Protein 3LQK (pdb70)

Structure (mmCIF, N/CA/C/O backbone):
data_3LQK
#
_entry.id   3LQK
#
_cell.length_a   110.185
_cell.length_b   110.185
_cell.length_c   71.350
_cell.angle_alpha   90.00
_cell.angle_beta   90.00
_cell.angle_gamma   120.00
#
_symmetry.space_group_name_H-M   'P 63 2 2'
#
loop_
_entity.id
_entity.type
_entity.pdbx_description
1 polymer 'Dipicolinate synthase subunit B'
2 non-polymer 'PHOSPHATE ION'
3 water water
#
loop_
_atom_site.group_PDB
_atom_site.id
_atom_site.type_symbol
_atom_site.label_atom_id
_atom_site.label_alt_id
_atom_site.label_comp_id
_atom_site.label_asym_id
_atom_site.label_entity_id
_atom_site.label_seq_id
_atom_site.pdbx_PDB_ins_code
_atom_site.Cartn_x
_atom_site.Cartn_y
_atom_site.Cartn_z
_atom_site.occupancy
_atom_site.B_iso_or_equiv
_atom_site.auth_seq_id
_atom_site.auth_comp_id
_atom_site.auth_asym_id
_atom_site.auth_atom_id
_atom_site.pdbx_PDB_model_num
ATOM 9 N N . ASN A 1 4 ? 11.647 28.716 6.111 1.00 36.38 2 ASN A N 1
ATOM 10 C CA . ASN A 1 4 ? 11.074 28.209 4.888 1.00 35.16 2 ASN A CA 1
ATOM 11 C C . ASN A 1 4 ? 9.709 28.898 4.576 1.00 32.66 2 ASN A C 1
ATOM 12 O O . ASN A 1 4 ? 8.769 28.816 5.354 1.00 32.98 2 ASN A O 1
ATOM 17 N N . PHE A 1 5 ? 9.628 29.590 3.444 1.00 29.07 3 PHE A N 1
ATOM 18 C CA . PHE A 1 5 ? 8.464 30.342 3.089 1.00 26.83 3 PHE A CA 1
ATOM 19 C C . PHE A 1 5 ? 7.627 29.642 2.032 1.00 25.04 3 PHE A C 1
ATOM 20 O O . PHE A 1 5 ? 6.820 30.275 1.362 1.00 22.28 3 PHE A O 1
ATOM 28 N N . ALA A 1 6 ? 7.855 28.347 1.843 1.00 23.68 4 ALA A N 1
ATOM 29 C CA . ALA A 1 6 ? 7.049 27.535 0.933 1.00 23.72 4 ALA A CA 1
ATOM 30 C C . ALA A 1 6 ? 5.554 27.785 1.091 1.00 23.00 4 ALA A C 1
ATOM 31 O O . ALA A 1 6 ? 5.024 27.699 2.176 1.00 22.91 4 ALA A O 1
ATOM 33 N N . GLY A 1 7 ? 4.867 28.106 0.012 1.00 23.28 5 GLY A N 1
ATOM 34 C CA . GLY A 1 7 ? 3.410 28.317 0.119 1.00 23.84 5 GLY A CA 1
ATOM 35 C C . GLY A 1 7 ? 3.014 29.723 0.537 1.00 24.15 5 GLY A C 1
ATOM 36 O O . GLY A 1 7 ? 1.816 30.019 0.667 1.00 26.43 5 GLY A O 1
ATOM 37 N N . LYS A 1 8 ? 3.982 30.594 0.792 1.00 22.43 6 LYS A N 1
ATOM 38 C CA . LYS A 1 8 ? 3.653 31.908 1.339 1.00 21.40 6 LYS A CA 1
ATOM 39 C C . LYS A 1 8 ? 3.664 32.938 0.228 1.00 19.69 6 LYS A C 1
ATOM 40 O O . LYS A 1 8 ? 4.552 32.927 -0.639 1.00 19.73 6 LYS A O 1
ATOM 46 N N . HIS A 1 9 ? 2.665 33.810 0.305 1.00 17.64 7 HIS A N 1
ATOM 47 C CA A HIS A 1 9 ? 2.490 34.874 -0.663 0.50 16.80 7 HIS A CA 1
ATOM 48 C CA B HIS A 1 9 ? 2.418 34.883 -0.646 0.50 16.72 7 HIS A CA 1
ATOM 49 C C . HIS A 1 9 ? 2.932 36.172 0.002 1.00 15.77 7 HIS A C 1
ATOM 50 O O . HIS A 1 9 ? 2.313 36.661 0.899 1.00 14.91 7 HIS A O 1
ATOM 63 N N . VAL A 1 10 ? 4.080 36.675 -0.431 1.00 14.67 8 VAL A N 1
ATOM 64 C CA . VAL A 1 10 ? 4.692 37.863 0.144 1.00 14.35 8 VAL A CA 1
ATOM 65 C C . VAL A 1 10 ? 4.677 38.959 -0.910 1.00 15.18 8 VAL A C 1
ATOM 66 O O . VAL A 1 10 ? 5.032 38.737 -2.073 1.00 16.34 8 VAL A O 1
ATOM 70 N N . GLY A 1 11 ? 4.179 40.125 -0.550 1.00 14.30 9 GLY A N 1
ATOM 71 C CA . GLY A 1 11 ? 4.205 41.262 -1.398 1.00 12.31 9 GLY A CA 1
ATOM 72 C C . GLY A 1 11 ? 5.490 42.006 -1.103 1.00 12.80 9 GLY A C 1
ATOM 73 O O . GLY A 1 11 ? 5.935 42.052 0.050 1.00 13.87 9 GLY A O 1
ATOM 74 N N . PHE A 1 12 ? 6.084 42.611 -2.121 1.00 11.83 10 PHE A N 1
ATOM 75 C CA . PHE A 1 12 ? 7.386 43.326 -1.984 1.00 12.67 10 PHE A CA 1
ATOM 76 C C . PHE A 1 12 ? 7.267 44.652 -2.721 1.00 13.24 10 PHE A C 1
ATOM 77 O O . PHE A 1 12 ? 7.387 44.745 -3.939 1.00 13.09 10 PHE A O 1
ATOM 85 N N . GLY A 1 13 ? 6.964 45.675 -1.961 1.00 13.88 11 GLY A N 1
ATOM 86 C CA . GLY A 1 13 ? 6.891 47.030 -2.470 1.00 14.32 11 GLY A CA 1
ATOM 87 C C . GLY A 1 13 ? 8.148 47.840 -2.319 1.00 13.86 11 GLY A C 1
ATOM 88 O O . GLY A 1 13 ? 8.838 47.812 -1.294 1.00 14.89 11 GLY A O 1
ATOM 89 N N . LEU A 1 14 ? 8.429 48.581 -3.374 1.00 14.29 12 LEU A N 1
ATOM 90 C CA . LEU A 1 14 ? 9.615 49.410 -3.518 1.00 13.71 12 LEU A CA 1
ATOM 91 C C . LEU A 1 14 ? 9.183 50.840 -3.579 1.00 13.59 12 LEU A C 1
ATOM 92 O O . LEU A 1 14 ? 8.274 51.230 -4.369 1.00 10.73 12 LEU A O 1
ATOM 97 N N . THR A 1 15 ? 9.800 51.656 -2.751 1.00 15.21 13 THR A N 1
ATOM 98 C CA . THR A 1 15 ? 9.528 53.090 -2.862 1.00 16.43 13 THR A CA 1
ATOM 99 C C . THR A 1 15 ? 10.800 53.899 -3.190 1.00 17.89 13 THR A C 1
ATOM 100 O O . THR A 1 15 ? 11.894 53.458 -2.905 1.00 17.87 13 THR A O 1
ATOM 104 N N . GLY A 1 16 ? 10.633 55.124 -3.675 1.00 20.09 14 GLY A N 1
ATOM 105 C CA . GLY A 1 16 ? 11.764 56.057 -3.812 1.00 23.17 14 GLY A CA 1
ATOM 106 C C . GLY A 1 16 ? 12.420 55.908 -5.179 1.00 26.04 14 GLY A C 1
ATOM 107 O O . GLY A 1 16 ? 11.825 55.306 -6.054 1.00 26.11 14 GLY A O 1
ATOM 108 N N . SER A 1 17 ? 13.654 56.408 -5.351 1.00 29.69 15 SER A N 1
ATOM 109 C CA . SER A 1 17 ? 14.370 56.319 -6.665 1.00 31.52 15 SER A CA 1
ATOM 110 C C . SER A 1 17 ? 14.701 54.867 -7.122 1.00 33.18 15 SER A C 1
ATOM 111 O O . SER A 1 17 ? 15.203 54.032 -6.329 1.00 30.98 15 SER A O 1
ATOM 114 N N . HIS A 1 18 ? 14.456 54.614 -8.419 1.00 35.28 16 HIS A N 1
ATOM 115 C CA . HIS A 1 18 ? 14.668 53.290 -9.042 1.00 37.07 16 HIS A CA 1
ATOM 116 C C . HIS A 1 18 ? 16.105 52.768 -8.814 1.00 37.03 16 HIS A C 1
ATOM 117 O O . HIS A 1 18 ? 16.350 51.569 -8.863 1.00 37.77 16 HIS A O 1
ATOM 124 N N . CYS A 1 19 ? 17.062 53.653 -8.618 1.00 37.06 17 CYS A N 1
ATOM 125 C CA . CYS A 1 19 ? 18.465 53.238 -8.585 1.00 38.88 17 CYS A CA 1
ATOM 126 C C . CYS A 1 19 ? 18.960 52.837 -7.168 1.00 38.18 17 CYS A C 1
ATOM 127 O O . CYS A 1 19 ? 20.147 52.538 -6.968 1.00 39.32 17 CYS A O 1
ATOM 130 N N . THR A 1 20 ? 18.054 52.883 -6.191 1.00 37.57 18 THR A N 1
ATOM 131 C CA . THR A 1 20 ? 18.310 52.462 -4.807 1.00 36.16 18 THR A CA 1
ATOM 132 C C . THR A 1 20 ? 17.834 51.018 -4.583 1.00 34.60 18 THR A C 1
ATOM 133 O O . THR A 1 20 ? 17.944 50.493 -3.451 1.00 34.88 18 THR A O 1
ATOM 137 N N . TYR A 1 21 ? 17.284 50.379 -5.626 1.00 32.12 19 TYR A N 1
ATOM 138 C CA . TYR A 1 21 ? 16.758 49.020 -5.448 1.00 30.72 19 TYR A CA 1
ATOM 139 C C . TYR A 1 21 ? 17.835 47.927 -5.537 1.00 30.12 19 TYR A C 1
ATOM 140 O O . TYR A 1 21 ? 17.533 46.755 -5.335 1.00 29.44 19 TYR A O 1
ATOM 149 N N . HIS A 1 22 ? 19.089 48.286 -5.777 1.00 29.60 20 HIS A N 1
ATOM 150 C CA . HIS A 1 22 ? 20.131 47.259 -5.814 1.00 30.27 20 HIS A CA 1
ATOM 151 C C . HIS A 1 22 ? 20.399 46.686 -4.401 1.00 29.26 20 HIS A C 1
ATOM 152 O O . HIS A 1 22 ? 20.962 45.598 -4.240 1.00 27.45 20 HIS A O 1
ATOM 159 N N . GLU A 1 23 ? 20.014 47.432 -3.386 1.00 27.94 21 GLU A N 1
ATOM 160 C CA . GLU A 1 23 ? 20.148 46.946 -2.014 1.00 28.41 21 GLU A CA 1
ATOM 161 C C . GLU A 1 23 ? 19.011 45.988 -1.593 1.00 25.77 21 GLU A C 1
ATOM 162 O O . GLU A 1 23 ? 19.214 45.165 -0.687 1.00 27.91 21 GLU A O 1
ATOM 168 N N . VAL A 1 24 ? 17.850 46.019 -2.260 1.00 20.77 22 VAL A N 1
ATOM 169 C CA . VAL A 1 24 ? 16.746 45.114 -1.865 1.00 18.53 22 VAL A CA 1
ATOM 170 C C . VAL A 1 24 ? 16.467 43.993 -2.863 1.00 17.23 22 VAL A C 1
ATOM 171 O O . VAL A 1 24 ? 15.952 42.997 -2.456 1.00 16.77 22 VAL A O 1
ATOM 175 N N . LEU A 1 25 ? 16.797 44.123 -4.158 1.00 15.57 23 LEU A N 1
ATOM 176 C CA . LEU A 1 25 ? 16.445 43.039 -5.133 1.00 15.80 23 LEU A CA 1
ATOM 177 C C . LEU A 1 25 ? 17.089 41.688 -4.788 1.00 14.78 23 LEU A C 1
ATOM 178 O O . LEU A 1 25 ? 16.467 40.654 -4.957 1.00 14.36 23 LEU A O 1
ATOM 183 N N . PRO A 1 26 ? 18.335 41.701 -4.278 1.00 14.28 24 PRO A N 1
ATOM 184 C CA . PRO A 1 26 ? 18.914 40.435 -3.821 1.00 14.80 24 PRO A CA 1
ATOM 185 C C . PRO A 1 26 ? 18.085 39.800 -2.687 1.00 15.28 24 PRO A C 1
ATOM 186 O O . PRO A 1 26 ? 18.068 38.544 -2.543 1.00 15.04 24 PRO A O 1
ATOM 190 N N . GLN A 1 27 ? 17.405 40.633 -1.891 1.00 14.30 25 GLN A N 1
ATOM 191 C CA . GLN A 1 27 ? 16.558 40.073 -0.816 1.00 13.99 25 GLN A CA 1
ATOM 192 C C . GLN A 1 27 ? 15.251 39.536 -1.385 1.00 14.47 25 GLN A C 1
ATOM 193 O O . GLN A 1 27 ? 14.735 38.496 -0.916 1.00 13.57 25 GLN A O 1
ATOM 207 N N . GLU A 1 29 ? 15.087 38.164 -4.271 1.00 15.62 27 GLU A N 1
ATOM 208 C CA . GLU A 1 29 ? 15.551 36.925 -4.835 1.00 16.80 27 GLU A CA 1
ATOM 209 C C . GLU A 1 29 ? 15.698 35.812 -3.762 1.00 16.25 27 GLU A C 1
ATOM 210 O O . GLU A 1 29 ? 15.238 34.682 -3.983 1.00 15.91 27 GLU A O 1
ATOM 216 N N . ARG A 1 30 ? 16.259 36.125 -2.595 1.00 15.46 28 ARG A N 1
ATOM 217 C CA . ARG A 1 30 ? 16.295 35.150 -1.494 1.00 15.70 28 ARG A CA 1
ATOM 218 C C . ARG A 1 30 ? 14.922 34.648 -1.074 1.00 15.29 28 ARG A C 1
ATOM 219 O O . ARG A 1 30 ? 14.767 33.480 -0.728 1.00 15.01 28 ARG A O 1
ATOM 227 N N . LEU A 1 31 ? 13.938 35.530 -1.003 1.00 14.18 29 LEU A N 1
ATOM 228 C CA . LEU A 1 31 ? 12.610 35.059 -0.618 1.00 14.07 29 LEU A CA 1
ATOM 229 C C . LEU A 1 31 ? 12.109 34.033 -1.627 1.00 14.47 29 LEU A C 1
ATOM 230 O O . LEU A 1 31 ? 11.555 33.045 -1.227 1.00 13.61 29 LEU A O 1
ATOM 235 N N . VAL A 1 32 ? 12.284 34.288 -2.929 1.00 14.96 30 VAL A N 1
ATOM 236 C CA . VAL A 1 32 ? 11.816 33.342 -3.967 1.00 14.93 30 VAL A CA 1
ATOM 237 C C . VAL A 1 32 ? 12.589 32.023 -3.809 1.00 16.03 30 VAL A C 1
ATOM 238 O O . VAL A 1 32 ? 12.033 30.939 -3.900 1.00 14.91 30 VAL A O 1
ATOM 242 N N . GLU A 1 33 ? 13.867 32.121 -3.521 1.00 17.05 31 GLU A N 1
ATOM 243 C CA . GLU A 1 33 ? 14.705 30.926 -3.321 1.00 18.32 31 GLU A CA 1
ATOM 244 C C . GLU A 1 33 ? 14.328 30.139 -2.093 1.00 18.75 31 GLU A C 1
ATOM 245 O O . GLU A 1 33 ? 14.482 28.934 -2.088 1.00 18.01 31 GLU A O 1
ATOM 251 N N . LEU A 1 34 ? 13.845 30.820 -1.054 1.00 18.85 32 LEU A N 1
ATOM 252 C CA . LEU A 1 34 ? 13.278 30.177 0.125 1.00 19.88 32 LEU A CA 1
ATOM 253 C C . LEU A 1 34 ? 11.792 29.702 -0.049 1.00 20.27 32 LEU A C 1
ATOM 254 O O . LEU A 1 34 ? 11.147 29.251 0.910 1.00 21.40 32 LEU A O 1
ATOM 259 N N . GLY A 1 35 ? 11.237 29.882 -1.245 1.00 19.03 33 GLY A N 1
ATOM 260 C CA . GLY A 1 35 ? 9.970 29.294 -1.625 1.00 18.29 33 GLY A CA 1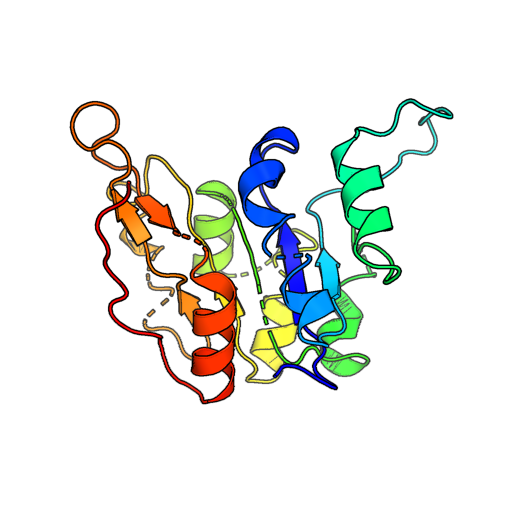
ATOM 261 C C . GLY A 1 35 ? 8.772 30.244 -1.677 1.00 17.82 33 GLY A C 1
ATOM 262 O O . GLY A 1 35 ? 7.650 29.806 -1.923 1.00 15.79 33 GLY A O 1
ATOM 263 N N . ALA A 1 36 ? 8.980 31.513 -1.359 1.00 16.25 34 ALA A N 1
ATOM 264 C CA . ALA A 1 36 ? 7.855 32.426 -1.293 1.00 15.96 34 ALA A CA 1
ATOM 265 C C . ALA A 1 36 ? 7.410 32.702 -2.721 1.00 16.39 34 ALA A C 1
ATOM 266 O O . ALA A 1 36 ? 8.228 32.718 -3.647 1.00 15.19 34 ALA A O 1
ATOM 268 N N . LYS A 1 37 ? 6.120 32.919 -2.881 1.00 16.84 35 LYS A N 1
ATOM 269 C CA . LYS A 1 37 ? 5.573 33.560 -4.052 1.00 17.79 35 LYS A CA 1
ATOM 270 C C . LYS A 1 37 ? 5.568 35.087 -3.818 1.00 16.40 35 LYS A C 1
ATOM 271 O O . LYS A 1 37 ? 4.883 35.577 -2.928 1.00 15.80 35 LYS A O 1
ATOM 277 N N . VAL A 1 38 ? 6.379 35.803 -4.596 1.00 15.44 36 VAL A N 1
ATOM 278 C CA . VAL A 1 38 ? 6.619 37.206 -4.366 1.00 15.00 36 VAL A CA 1
ATOM 279 C C . VAL A 1 38 ? 5.955 38.040 -5.439 1.00 15.04 36 VAL A C 1
ATOM 280 O O . VAL A 1 38 ? 6.283 37.928 -6.644 1.00 13.37 36 VAL A O 1
ATOM 284 N N . THR A 1 39 ? 5.051 38.907 -4.977 1.00 14.30 37 THR A N 1
ATOM 285 C CA . THR A 1 39 ? 4.434 39.895 -5.830 1.00 13.59 37 THR A CA 1
ATOM 286 C C . THR A 1 39 ? 5.047 41.268 -5.646 1.00 13.84 37 THR A C 1
ATOM 287 O O . THR A 1 39 ? 4.944 41.837 -4.549 1.00 14.18 37 THR A O 1
ATOM 291 N N . PRO A 1 40 ? 5.660 41.829 -6.703 1.00 13.71 38 PRO A N 1
ATOM 292 C CA . PRO A 1 40 ? 6.208 43.183 -6.593 1.00 14.01 38 PRO A CA 1
ATOM 293 C C . PRO A 1 40 ? 5.127 44.267 -6.704 1.00 13.88 38 PRO A C 1
ATOM 294 O O . PRO A 1 40 ? 4.177 44.149 -7.524 1.00 14.60 38 PRO A O 1
ATOM 298 N N . PHE A 1 41 ? 5.260 45.274 -5.861 1.00 12.62 39 PHE A N 1
ATOM 299 C CA . PHE A 1 41 ? 4.427 46.478 -5.887 1.00 12.63 39 PHE A CA 1
ATOM 300 C C . PHE A 1 41 ? 5.312 47.714 -6.093 1.00 11.78 39 PHE A C 1
ATOM 301 O O . PHE A 1 41 ? 6.375 47.819 -5.480 1.00 12.73 39 PHE A O 1
ATOM 309 N N . VAL A 1 42 ? 4.898 48.646 -6.938 1.00 13.28 40 VAL A N 1
ATOM 310 C CA . VAL A 1 42 ? 5.692 49.842 -7.231 1.00 13.61 40 VAL A CA 1
ATOM 311 C C . VAL A 1 42 ? 4.804 51.078 -7.219 1.00 15.18 40 VAL A C 1
ATOM 312 O O . VAL A 1 42 ? 3.595 50.967 -7.135 1.00 14.31 40 VAL A O 1
ATOM 316 N N . THR A 1 43 ? 5.400 52.265 -7.232 1.00 16.63 41 THR A N 1
ATOM 317 C CA . THR A 1 43 ? 4.650 53.448 -6.798 1.00 18.21 41 THR A CA 1
ATOM 318 C C . THR A 1 43 ? 4.034 54.128 -7.998 1.00 20.31 41 THR A C 1
ATOM 319 O O . THR A 1 43 ? 3.122 54.941 -7.850 1.00 20.46 41 THR A O 1
ATOM 323 N N . HIS A 1 44 ? 4.513 53.789 -9.185 1.00 21.49 42 HIS A N 1
ATOM 324 C CA . HIS A 1 44 ? 3.915 54.352 -10.392 1.00 24.04 42 HIS A CA 1
ATOM 325 C C . HIS A 1 44 ? 3.846 53.309 -11.460 1.00 24.58 42 HIS A C 1
ATOM 326 O O . HIS A 1 44 ? 4.548 52.290 -11.376 1.00 21.55 42 HIS A O 1
ATOM 333 N N . THR A 1 45 ? 3.044 53.623 -12.491 1.00 26.00 43 THR A N 1
ATOM 334 C CA . THR A 1 45 ? 2.872 52.800 -13.664 1.00 27.51 43 THR A CA 1
ATOM 335 C C . THR A 1 45 ? 4.218 52.561 -14.283 1.00 28.47 43 THR A C 1
ATOM 336 O O . THR A 1 45 ? 5.025 53.454 -14.378 1.00 27.64 43 THR A O 1
ATOM 340 N N . VAL A 1 46 ? 4.428 51.328 -14.708 1.00 30.21 44 VAL A N 1
ATOM 341 C CA . VAL A 1 46 ? 5.700 50.860 -15.211 1.00 32.30 44 VAL A CA 1
ATOM 342 C C . VAL A 1 46 ? 5.848 51.189 -16.723 1.00 34.28 44 VAL A C 1
ATOM 343 O O . VAL A 1 46 ? 6.963 51.174 -17.252 1.00 34.92 44 VAL A O 1
ATOM 347 N N . GLN A 1 47 ? 4.758 51.556 -17.381 1.00 36.14 45 GLN A N 1
ATOM 348 C CA . GLN A 1 47 ? 4.764 51.948 -18.793 1.00 37.77 45 GLN A CA 1
ATOM 349 C C . GLN A 1 47 ? 3.722 52.974 -19.102 1.00 38.33 45 GLN A C 1
ATOM 350 O O . GLN A 1 47 ? 2.628 52.894 -18.614 1.00 38.69 45 GLN A O 1
ATOM 356 N N . THR A 1 48 ? 4.047 53.921 -19.956 1.00 38.83 46 THR A N 1
ATOM 357 C CA . THR A 1 48 ? 3.046 54.804 -20.544 1.00 39.60 46 THR A CA 1
ATOM 358 C C . THR A 1 48 ? 2.755 54.363 -22.010 1.00 39.91 46 THR A C 1
ATOM 359 O O . THR A 1 48 ? 3.482 53.580 -22.567 1.00 38.90 46 THR A O 1
ATOM 361 N N . THR A 1 49 ? 1.699 54.872 -22.619 1.00 40.37 47 THR A N 1
ATOM 362 C CA . THR A 1 49 ? 1.410 54.527 -23.997 1.00 41.04 47 THR A CA 1
ATOM 363 C C . THR A 1 49 ? 2.681 54.819 -24.800 1.00 41.31 47 THR A C 1
ATOM 364 O O . THR A 1 49 ? 3.038 54.131 -25.739 1.00 39.47 47 THR A O 1
ATOM 368 N N . ASP A 1 50 ? 3.353 55.866 -24.374 1.00 42.51 48 ASP A N 1
ATOM 369 C CA . ASP A 1 50 ? 4.477 56.409 -25.089 1.00 43.86 48 ASP A CA 1
ATOM 370 C C . ASP A 1 50 ? 5.698 55.512 -25.145 1.00 44.12 48 ASP A C 1
ATOM 371 O O . ASP A 1 50 ? 6.464 55.590 -26.094 1.00 44.91 48 ASP A O 1
ATOM 373 N N . THR A 1 51 ? 5.882 54.678 -24.128 1.00 43.99 49 THR A N 1
ATOM 374 C CA . THR A 1 51 ? 7.163 54.002 -23.908 1.00 43.96 49 THR A CA 1
ATOM 375 C C . THR A 1 51 ? 7.624 53.070 -25.024 1.00 44.04 49 THR A C 1
ATOM 376 O O . THR A 1 51 ? 6.822 52.303 -25.509 1.00 43.45 49 THR A O 1
ATOM 380 N N . LYS A 1 52 ? 8.906 53.174 -25.416 1.00 44.29 50 LYS A N 1
ATOM 381 C CA . LYS A 1 52 ? 9.539 52.375 -26.500 1.00 44.81 50 LYS A CA 1
ATOM 382 C C . LYS A 1 52 ? 10.432 51.171 -26.099 1.00 45.28 50 LYS A C 1
ATOM 383 O O . LYS A 1 52 ? 10.906 51.085 -24.975 1.00 44.85 50 LYS A O 1
ATOM 385 N N . PHE A 1 53 ? 10.705 50.306 -27.080 1.00 45.49 51 PHE A N 1
ATOM 386 C CA . PHE A 1 53 ? 11.196 48.900 -26.912 1.00 45.77 51 PHE A CA 1
ATOM 387 C C . PHE A 1 53 ? 12.180 48.561 -25.771 1.00 45.87 51 PHE A C 1
ATOM 388 O O . PHE A 1 53 ? 11.863 47.762 -24.867 1.00 46.65 51 PHE A O 1
ATOM 390 N N . GLY A 1 54 ? 13.383 49.121 -25.847 1.00 45.77 52 GLY A N 1
ATOM 391 C CA . GLY A 1 54 ? 14.415 48.871 -24.846 1.00 45.14 52 GLY A CA 1
ATOM 392 C C . GLY A 1 54 ? 14.665 50.089 -23.978 1.00 44.58 52 GLY A C 1
ATOM 393 O O . GLY A 1 54 ? 15.776 50.259 -23.484 1.00 44.73 52 GLY A O 1
ATOM 394 N N . GLU A 1 55 ? 13.643 50.935 -23.790 1.00 43.68 53 GLU A N 1
ATOM 395 C CA . GLU A 1 55 ? 13.759 52.138 -22.932 1.00 43.12 53 GLU A CA 1
ATOM 396 C C . GLU A 1 55 ? 13.592 51.808 -21.413 1.00 42.31 53 GLU A C 1
ATOM 397 O O . GLU A 1 55 ? 14.048 52.573 -20.544 1.00 41.31 53 GLU A O 1
ATOM 403 N N . SER A 1 56 ? 12.946 50.678 -21.104 1.00 41.52 54 SER A N 1
ATOM 404 C CA . SER A 1 56 ? 12.604 50.350 -19.700 1.00 41.14 54 SER A CA 1
ATOM 405 C C . SER A 1 56 ? 13.906 50.198 -18.917 1.00 39.58 54 SER A C 1
ATOM 406 O O . SER A 1 56 ? 14.864 49.576 -19.393 1.00 40.40 54 SER A O 1
ATOM 409 N N . SER A 1 57 ? 13.959 50.823 -17.754 1.00 37.53 55 SER A N 1
ATOM 410 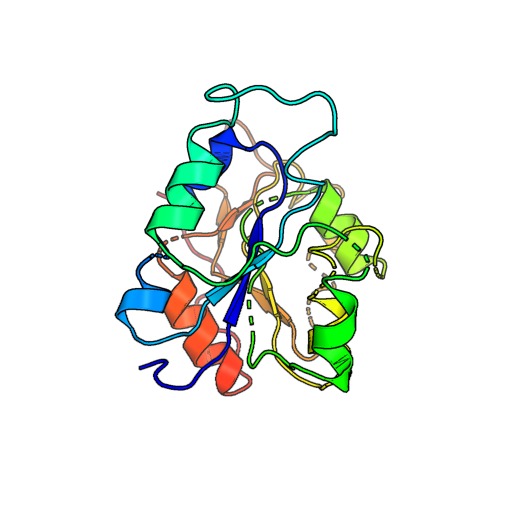C CA . SER A 1 57 ? 15.145 50.793 -16.919 1.00 35.77 55 SER A CA 1
ATOM 411 C C . SER A 1 57 ? 15.508 49.352 -16.463 1.00 33.78 55 SER A C 1
ATOM 412 O O . SER A 1 57 ? 14.648 48.459 -16.376 1.00 32.70 55 SER A O 1
ATOM 415 N N . GLU A 1 58 ? 16.794 49.149 -16.172 1.00 31.31 56 GLU A N 1
ATOM 416 C CA . GLU A 1 58 ? 17.306 47.828 -15.831 1.00 29.83 56 GLU A CA 1
ATOM 417 C C . GLU A 1 58 ? 16.502 47.199 -14.688 1.00 28.05 56 GLU A C 1
ATOM 418 O O . GLU A 1 58 ? 16.179 46.030 -14.771 1.00 25.79 56 GLU A O 1
ATOM 420 N N . TRP A 1 59 ? 16.194 47.995 -13.640 1.00 26.97 57 TRP A N 1
ATOM 421 C CA . TRP A 1 59 ? 15.507 47.519 -12.436 1.00 25.86 57 TRP A CA 1
ATOM 422 C C . TRP A 1 59 ? 14.222 46.740 -12.740 1.00 24.70 57 TRP A C 1
ATOM 423 O O . TRP A 1 59 ? 13.987 45.696 -12.129 1.00 24.02 57 TRP A O 1
ATOM 434 N N . ILE A 1 60 ? 13.420 47.193 -13.705 1.00 23.95 58 ILE A N 1
ATOM 435 C CA . ILE A 1 60 ? 12.210 46.456 -14.069 1.00 22.85 58 ILE A CA 1
ATOM 436 C C . ILE A 1 60 ? 12.558 45.084 -14.601 1.00 22.26 58 ILE A C 1
ATOM 437 O O . ILE A 1 60 ? 11.995 44.092 -14.141 1.00 19.55 58 ILE A O 1
ATOM 442 N N . ASN A 1 61 ? 13.473 45.038 -15.572 1.00 22.15 59 ASN A N 1
ATOM 443 C CA . ASN A 1 61 ? 13.968 43.778 -16.107 1.00 22.67 59 ASN A CA 1
ATOM 444 C C . ASN A 1 61 ? 14.454 42.850 -14.965 1.00 22.32 59 ASN A C 1
ATOM 445 O O . ASN A 1 61 ? 14.137 41.644 -14.947 1.00 19.89 59 ASN A O 1
ATOM 450 N N . LYS A 1 62 ? 15.226 43.409 -14.022 1.00 21.70 60 LYS A N 1
ATOM 451 C CA . LYS A 1 62 ? 15.724 42.624 -12.883 1.00 22.18 60 LYS A CA 1
ATOM 452 C C . LYS A 1 62 ? 14.610 42.015 -12.031 1.00 20.88 60 LYS A C 1
ATOM 453 O O . LYS A 1 62 ? 14.630 40.830 -11.734 1.00 20.05 60 LYS A O 1
ATOM 459 N N . ILE A 1 63 ? 13.576 42.791 -11.727 1.00 19.51 61 ILE A N 1
ATOM 460 C CA . ILE A 1 63 ? 12.393 42.230 -11.032 1.00 18.97 61 ILE A CA 1
ATOM 461 C C . ILE A 1 63 ? 11.811 41.064 -11.824 1.00 20.21 61 ILE A C 1
ATOM 462 O O . ILE A 1 63 ? 11.524 39.991 -11.266 1.00 19.50 61 ILE A O 1
ATOM 467 N N . LYS A 1 64 ? 11.692 41.259 -13.139 1.00 21.01 62 LYS A N 1
ATOM 468 C CA . LYS A 1 64 ? 11.081 40.241 -14.021 1.00 23.17 62 LYS A CA 1
ATOM 469 C C . LYS A 1 64 ? 11.903 38.957 -14.126 1.00 23.14 62 LYS A C 1
ATOM 470 O O . LYS A 1 64 ? 11.343 37.915 -14.373 1.00 23.36 62 LYS A O 1
ATOM 476 N N . GLN A 1 65 ? 13.200 39.049 -13.857 1.00 22.83 63 GLN A N 1
ATOM 477 C CA . GLN A 1 65 ? 14.102 37.899 -13.780 1.00 24.04 63 GLN A CA 1
ATOM 478 C C . GLN A 1 65 ? 13.993 37.174 -12.437 1.00 22.14 63 GLN A C 1
ATOM 479 O O . GLN A 1 65 ? 14.376 36.036 -12.365 1.00 22.73 63 GLN A O 1
ATOM 485 N N . ILE A 1 66 ? 13.554 37.861 -11.386 1.00 20.48 64 ILE A N 1
ATOM 486 C CA . ILE A 1 66 ? 13.402 37.270 -10.064 1.00 18.78 64 ILE A CA 1
ATOM 487 C C . ILE A 1 66 ? 12.051 36.565 -9.898 1.00 18.09 64 ILE A C 1
ATOM 488 O O . ILE A 1 66 ? 11.986 35.464 -9.349 1.00 16.44 64 ILE A O 1
ATOM 493 N N . THR A 1 67 ? 10.976 37.199 -10.366 1.00 17.30 65 THR A N 1
ATOM 494 C CA . THR A 1 67 ? 9.628 36.690 -10.164 1.00 17.10 65 THR A CA 1
ATOM 495 C C . THR A 1 67 ? 8.735 36.959 -11.397 1.00 18.93 65 THR A C 1
ATOM 496 O O . THR A 1 67 ? 8.845 37.987 -12.064 1.00 18.84 65 THR A O 1
ATOM 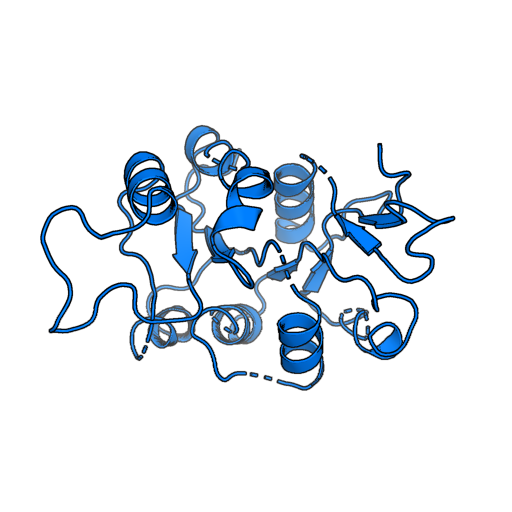500 N N . GLU A 1 68 ? 7.878 36.002 -11.687 1.00 19.46 66 GLU A N 1
ATOM 501 C CA . GLU A 1 68 ? 6.927 36.094 -12.804 1.00 20.81 66 GLU A CA 1
ATOM 502 C C . GLU A 1 68 ? 5.572 36.665 -12.343 1.00 21.23 66 GLU A C 1
ATOM 503 O O . GLU A 1 68 ? 4.681 36.893 -13.167 1.00 21.38 66 GLU A O 1
ATOM 505 N N . GLU A 1 69 ? 5.398 36.918 -11.048 1.00 20.60 67 GLU A N 1
ATOM 506 C CA . GLU A 1 69 ? 4.146 37.575 -10.632 1.00 21.15 67 GLU A CA 1
ATOM 507 C C . GLU A 1 69 ? 4.053 38.970 -11.275 1.00 20.29 67 GLU A C 1
ATOM 508 O O . GLU A 1 69 ? 5.021 39.724 -11.230 1.00 19.05 67 GLU A O 1
ATOM 514 N N . PRO A 1 70 ? 2.911 39.309 -11.904 1.00 20.78 68 PRO A N 1
ATOM 515 C CA . PRO A 1 70 ? 2.730 40.662 -12.431 1.00 21.13 68 PRO A CA 1
ATOM 516 C C . PRO A 1 70 ? 2.996 41.764 -11.381 1.00 21.16 68 PRO A C 1
ATOM 517 O O . PRO A 1 70 ? 2.530 41.677 -10.213 1.00 22.09 68 PRO A O 1
ATOM 521 N N . ILE A 1 71 ? 3.759 42.773 -11.812 1.00 20.76 69 ILE A N 1
ATOM 522 C CA . ILE A 1 71 ? 4.093 43.933 -11.015 1.00 19.09 69 ILE A CA 1
ATOM 523 C C . ILE A 1 71 ? 2.820 44.750 -10.755 1.00 19.27 69 ILE A C 1
ATOM 524 O O . ILE A 1 71 ? 2.083 45.080 -11.671 1.00 19.14 69 ILE A O 1
ATOM 529 N N . VAL A 1 72 ? 2.515 45.006 -9.493 1.00 17.41 70 VAL A N 1
ATOM 530 C CA . VAL A 1 72 ? 1.335 45.769 -9.154 1.00 15.45 70 VAL A CA 1
ATOM 531 C C . VAL A 1 72 ? 1.743 47.240 -9.142 1.00 15.76 70 VAL A C 1
ATOM 532 O O . VAL A 1 72 ? 2.443 47.706 -8.227 1.00 15.35 70 VAL A O 1
ATOM 536 N N . ASP A 1 73 ? 1.304 47.960 -10.164 1.00 15.50 71 ASP A N 1
ATOM 537 C CA . ASP A 1 73 ? 1.687 49.324 -10.378 1.00 17.01 71 ASP A CA 1
ATOM 538 C C . ASP A 1 73 ? 0.522 50.302 -10.490 1.00 17.83 71 ASP A C 1
ATOM 539 O O . ASP A 1 73 ? 0.707 51.385 -10.982 1.00 17.26 71 ASP A O 1
ATOM 544 N N . SER A 1 74 ? -0.654 49.931 -9.969 1.00 18.75 72 SER A N 1
ATOM 545 C CA . SER A 1 74 ? -1.843 50.785 -10.023 1.00 18.55 72 SER A CA 1
ATOM 546 C C . SER A 1 74 ? -2.728 50.441 -8.833 1.00 19.01 72 SER A C 1
ATOM 547 O O . SER A 1 74 ? -2.622 49.329 -8.276 1.00 19.12 72 SER A O 1
ATOM 558 N N . VAL A 1 76 ? -5.998 49.944 -8.916 1.00 17.93 74 VAL A N 1
ATOM 559 C CA A VAL A 1 76 ? -6.880 48.859 -9.372 0.50 18.25 74 VAL A CA 1
ATOM 560 C CA B VAL A 1 76 ? -6.919 48.878 -9.285 0.50 18.08 74 VAL A CA 1
ATOM 561 C C . VAL A 1 76 ? -6.257 47.496 -9.160 1.00 18.04 74 VAL A C 1
ATOM 562 O O . VAL A 1 76 ? -6.908 46.541 -8.771 1.00 17.41 74 VAL A O 1
ATOM 569 N N . LYS A 1 77 ? -4.975 47.390 -9.500 1.00 18.30 75 LYS A N 1
ATOM 570 C CA . LYS A 1 77 ? -4.273 46.112 -9.342 1.00 18.79 75 LYS A CA 1
ATOM 571 C C . LYS A 1 77 ? -3.978 45.745 -7.870 1.00 18.15 75 LYS A C 1
ATOM 572 O O . LYS A 1 77 ? -3.872 44.550 -7.522 1.00 19.37 75 LYS A O 1
ATOM 578 N N . ALA A 1 78 ? -3.836 46.756 -7.015 1.00 16.58 76 ALA A N 1
ATOM 579 C CA . ALA A 1 78 ? -3.465 46.556 -5.602 1.00 15.75 76 ALA A CA 1
ATOM 580 C C . ALA A 1 78 ? -4.637 46.194 -4.758 1.00 17.02 76 ALA A C 1
ATOM 581 O O . ALA A 1 78 ? -4.504 45.459 -3.795 1.00 15.21 76 ALA A O 1
ATOM 583 N N . GLU A 1 79 ? -5.810 46.704 -5.111 1.00 19.11 77 GLU A N 1
ATOM 584 C CA . GLU A 1 79 ? -6.979 46.558 -4.249 1.00 20.53 77 GLU A CA 1
ATOM 585 C C . GLU A 1 79 ? -7.460 45.121 -3.944 1.00 18.92 77 GLU A C 1
ATOM 586 O O . GLU A 1 79 ? -7.911 44.844 -2.820 1.00 18.89 77 GLU A O 1
ATOM 592 N N . PRO A 1 80 ? -7.404 44.217 -4.930 1.00 17.76 78 PRO A N 1
ATOM 593 C CA . PRO A 1 80 ? -7.807 42.824 -4.696 1.00 16.94 78 PRO A CA 1
ATOM 594 C C . PRO A 1 80 ? -6.977 42.070 -3.695 1.00 16.01 78 PRO A C 1
ATOM 595 O O . PRO A 1 80 ? -7.426 41.052 -3.220 1.00 14.89 78 PRO A O 1
ATOM 599 N N . PHE A 1 81 ? -5.776 42.554 -3.378 1.00 14.52 79 PHE A N 1
ATOM 600 C CA . PHE A 1 81 ? -4.990 41.959 -2.273 1.00 13.95 79 PHE A CA 1
ATOM 601 C C . PHE A 1 81 ? -5.611 42.079 -0.873 1.00 14.71 79 PHE A C 1
ATOM 602 O O . PHE A 1 81 ? -5.075 41.504 0.067 1.00 13.23 79 PHE A O 1
ATOM 610 N N . GLY A 1 82 ? -6.743 42.787 -0.760 1.00 15.39 80 GLY A N 1
ATOM 611 C CA . GLY A 1 82 ? -7.591 42.746 0.426 1.00 17.06 80 GLY A CA 1
ATOM 612 C C . GLY A 1 82 ? -8.551 41.566 0.380 1.00 17.32 80 GLY A C 1
ATOM 613 O O . GLY A 1 82 ? -8.340 40.579 1.067 1.00 16.77 80 GLY A O 1
ATOM 614 N N . PRO A 1 83 ? -9.618 41.681 -0.425 1.00 18.26 81 PRO A N 1
ATOM 615 C CA . PRO A 1 83 ? -10.663 40.659 -0.381 1.00 19.41 81 PRO A CA 1
ATOM 616 C C . PRO A 1 83 ? -10.437 39.380 -1.222 1.00 20.56 81 PRO A C 1
ATOM 617 O O . PRO A 1 83 ? -10.979 38.339 -0.845 1.00 20.33 81 PRO A O 1
ATOM 621 N N . LYS A 1 84 ? -9.650 39.439 -2.310 1.00 21.25 82 LYS A N 1
ATOM 622 C CA . LYS A 1 84 ? -9.561 38.311 -3.265 1.00 22.43 82 LYS A CA 1
ATOM 623 C C . LYS A 1 84 ? -8.307 37.492 -3.160 1.00 21.13 82 LYS A C 1
ATOM 624 O O . LYS A 1 84 ? -8.405 36.279 -3.142 1.00 19.20 82 LYS A O 1
ATOM 630 N N . THR A 1 85 ? -7.131 38.150 -3.152 1.00 19.86 83 THR A N 1
ATOM 631 C CA . THR A 1 85 ? -5.829 37.450 -3.238 1.00 20.34 83 THR A CA 1
ATOM 632 C C . THR A 1 85 ? -4.918 37.906 -2.085 1.00 19.64 83 THR A C 1
ATOM 633 O O . THR A 1 85 ? -3.933 38.571 -2.312 1.00 19.58 83 THR A O 1
ATOM 637 N N . PRO A 1 86 ? -5.290 37.583 -0.850 1.00 18.31 84 PRO A N 1
ATOM 638 C CA . PRO A 1 86 ? -4.606 38.191 0.287 1.00 17.90 84 PRO A CA 1
ATOM 639 C C . PRO A 1 86 ? -3.162 37.710 0.428 1.00 16.98 84 PRO A C 1
ATOM 640 O O . PRO A 1 86 ? -2.875 36.568 0.181 1.00 16.25 84 PRO A O 1
ATOM 644 N N . LEU A 1 87 ? -2.270 38.620 0.789 1.00 15.41 85 LEU A N 1
ATOM 645 C CA . LEU A 1 87 ? -0.905 38.285 1.084 1.00 14.95 85 LEU A CA 1
ATOM 646 C C . LEU A 1 87 ? -0.812 37.709 2.489 1.00 13.60 85 LEU A C 1
ATOM 647 O O . LEU A 1 87 ? -1.550 38.073 3.369 1.00 15.13 85 LEU A O 1
ATOM 652 N N . ASP A 1 88 ? 0.125 36.841 2.705 1.00 13.90 86 ASP A N 1
ATOM 653 C CA . ASP A 1 88 ? 0.568 36.504 4.074 1.00 15.29 86 ASP A CA 1
ATOM 654 C C . ASP A 1 88 ? 1.459 37.561 4.736 1.00 14.47 86 ASP A C 1
ATOM 655 O O . ASP A 1 88 ? 1.576 37.627 5.972 1.00 14.36 86 ASP A O 1
ATOM 660 N N . CYS A 1 89 ? 2.108 38.386 3.927 1.00 13.88 87 CYS A N 1
ATOM 661 C CA . CYS A 1 89 ? 2.908 39.441 4.464 1.00 13.33 87 CYS A CA 1
ATOM 662 C C . CYS A 1 89 ? 3.204 40.428 3.369 1.00 12.62 87 CYS A C 1
ATOM 663 O O . CYS A 1 89 ? 3.420 40.065 2.206 1.00 11.17 87 CYS A O 1
ATOM 674 N N . VAL A 1 91 ? 5.926 43.446 2.442 1.00 12.26 89 VAL A N 1
ATOM 675 C CA . VAL A 1 91 ? 7.185 44.118 2.746 1.00 12.51 89 VAL A CA 1
ATOM 676 C C . VAL A 1 91 ? 7.204 45.438 2.003 1.00 13.44 89 VAL A C 1
ATOM 677 O O . VAL A 1 91 ? 6.781 45.504 0.843 1.00 13.96 89 VAL A O 1
ATOM 681 N N . ILE A 1 92 ? 7.703 46.499 2.642 1.00 13.43 90 ILE A N 1
ATOM 682 C CA . ILE A 1 92 ? 8.003 47.756 1.974 1.00 12.98 90 ILE A CA 1
ATOM 683 C C . ILE A 1 92 ? 9.449 48.060 2.249 1.00 13.22 90 ILE A C 1
ATOM 684 O O . ILE A 1 92 ? 9.848 48.382 3.398 1.00 11.55 90 ILE A O 1
ATOM 689 N N . ALA A 1 93 ? 10.261 47.888 1.209 1.00 12.47 91 ALA A N 1
ATOM 690 C CA . ALA A 1 93 ? 11.664 48.157 1.310 1.00 12.60 91 ALA A CA 1
ATOM 691 C C . ALA A 1 93 ? 12.284 48.505 -0.035 1.00 12.85 91 ALA A C 1
ATOM 692 O O . ALA A 1 93 ? 12.097 47.781 -0.997 1.00 13.64 91 ALA A O 1
ATOM 694 N N . PRO A 1 94 ? 13.031 49.622 -0.111 1.00 13.92 92 PRO A N 1
ATOM 695 C CA . PRO A 1 94 ? 13.241 50.636 0.915 1.00 12.72 92 PRO A CA 1
ATOM 696 C C . PRO A 1 94 ? 11.970 51.400 1.140 1.00 13.48 92 PRO A C 1
ATOM 697 O O . PRO A 1 94 ? 11.116 51.512 0.185 1.00 12.51 92 PRO A O 1
ATOM 709 N N . THR A 1 96 ? 10.955 55.085 1.973 1.00 11.10 94 THR A N 1
ATOM 710 C CA . THR A 1 96 ? 11.495 56.427 2.010 1.00 11.45 94 THR A CA 1
ATOM 711 C C . THR A 1 96 ? 10.808 57.271 3.108 1.00 10.54 94 THR A C 1
ATOM 712 O O . THR A 1 96 ? 9.820 56.881 3.677 1.00 10.26 94 THR A O 1
ATOM 716 N N . GLY A 1 97 ? 11.345 58.452 3.369 1.00 9.97 95 GLY A N 1
ATOM 717 C CA . GLY A 1 97 ? 10.772 59.341 4.336 1.00 10.83 95 GLY A CA 1
ATOM 718 C C . GLY A 1 97 ? 9.375 59.762 3.955 1.00 11.39 95 GLY A C 1
ATOM 719 O O . GLY A 1 97 ? 8.491 59.792 4.790 1.00 11.31 95 GLY A O 1
ATOM 720 N N . ASN A 1 98 ? 9.173 60.062 2.668 1.00 11.46 96 ASN A N 1
ATOM 721 C CA . ASN A 1 98 ? 7.857 60.444 2.180 1.00 10.87 96 ASN A CA 1
ATOM 722 C C . ASN A 1 98 ? 6.860 59.313 2.366 1.00 10.40 96 ASN A C 1
ATOM 723 O O . ASN A 1 98 ? 5.796 59.518 2.908 1.00 9.71 96 ASN A O 1
ATOM 728 N N . SER A 1 99 ? 7.211 58.091 1.951 1.00 10.46 97 SER A N 1
ATOM 729 C CA . SER A 1 99 ? 6.344 56.933 2.158 1.00 10.73 97 SER A CA 1
ATOM 730 C C . SER A 1 99 ? 6.081 56.633 3.630 1.00 11.24 97 SER A C 1
ATOM 731 O O . SER A 1 99 ? 4.988 56.237 4.000 1.00 12.66 97 SER A O 1
ATOM 734 N N . THR A 1 100 ? 7.101 56.788 4.470 1.00 11.60 98 THR A N 1
ATOM 735 C CA . THR A 1 100 ? 6.957 56.614 5.918 1.00 10.79 98 THR A CA 1
ATOM 736 C C . THR A 1 100 ? 5.931 57.564 6.486 1.00 11.48 98 THR A C 1
ATOM 737 O O . THR A 1 100 ? 5.035 57.169 7.257 1.00 8.90 98 THR A O 1
ATOM 741 N N . SER A 1 101 ? 5.996 58.825 6.090 1.00 12.22 99 SER A N 1
ATOM 742 C CA . SER A 1 101 ? 5.030 59.704 6.712 1.00 13.95 99 SER A CA 1
ATOM 743 C C . SER A 1 101 ? 3.613 59.596 6.145 1.00 13.45 99 SER A C 1
ATOM 744 O O . SER A 1 101 ? 2.669 59.829 6.890 1.00 13.12 99 SER A O 1
ATOM 746 N N . LYS A 1 102 ? 3.472 59.198 4.871 1.00 11.33 100 LYS A N 1
ATOM 747 C CA . LYS A 1 102 ? 2.184 58.853 4.366 1.00 11.60 100 LYS A CA 1
ATOM 748 C C . LYS A 1 102 ? 1.632 57.609 5.092 1.00 11.47 100 LYS A C 1
ATOM 749 O O . LYS A 1 102 ? 0.538 57.640 5.521 1.00 11.68 100 LYS A O 1
ATOM 755 N N . PHE A 1 103 ? 2.414 56.543 5.215 1.00 9.92 101 PHE A N 1
ATOM 756 C CA . PHE A 1 103 ? 1.956 55.304 5.796 1.00 9.84 101 PHE A CA 1
ATOM 757 C C . PHE A 1 103 ? 1.508 55.579 7.265 1.00 9.57 101 PHE A C 1
ATOM 758 O O . PHE A 1 103 ? 0.403 55.216 7.663 1.00 9.64 101 PHE A O 1
ATOM 766 N N . ALA A 1 104 ? 2.334 56.282 8.016 1.00 7.55 102 ALA A N 1
ATOM 767 C CA . ALA A 1 104 ? 2.104 56.534 9.410 1.00 8.62 102 ALA A CA 1
ATOM 768 C C . ALA A 1 104 ? 0.900 57.382 9.641 1.00 10.24 102 ALA A C 1
ATOM 769 O O . ALA A 1 104 ? 0.311 57.323 10.762 1.00 12.84 102 ALA A O 1
ATOM 771 N N . ASN A 1 105 ? 0.527 58.172 8.634 1.00 10.03 103 ASN A N 1
ATOM 772 C CA . ASN A 1 105 ? -0.615 59.093 8.762 1.00 11.45 103 ASN A CA 1
ATOM 773 C C . ASN A 1 105 ? -1.870 58.591 8.049 1.00 11.71 103 ASN A C 1
ATOM 774 O O . ASN A 1 105 ? -2.828 59.312 7.906 1.00 12.18 103 ASN A O 1
ATOM 779 N N . ALA A 1 106 ? -1.848 57.328 7.635 1.00 12.95 104 ALA A N 1
ATOM 780 C CA . ALA A 1 106 ? -2.998 56.624 7.043 1.00 15.42 104 ALA A CA 1
ATOM 781 C C . ALA A 1 106 ? -3.332 57.087 5.627 1.00 17.13 104 ALA A C 1
ATOM 782 O O . ALA A 1 106 ? -4.482 56.993 5.174 1.00 17.93 104 ALA A O 1
ATOM 792 N N . THR A 1 108 ? -2.992 56.574 1.729 1.00 24.11 106 THR A N 1
ATOM 793 C CA . THR A 1 108 ? -2.887 55.353 0.992 1.00 26.11 106 THR A CA 1
ATOM 794 C C . THR A 1 108 ? -3.094 55.767 -0.410 1.00 25.68 106 THR A C 1
ATOM 795 O O . THR A 1 108 ? -4.203 55.558 -0.917 1.00 28.34 106 THR A O 1
ATOM 799 N N . ASP A 1 109 ? -2.103 56.425 -1.016 1.00 23.10 107 ASP A N 1
ATOM 800 C CA . ASP A 1 109 ? -2.278 56.956 -2.364 1.00 22.97 107 ASP A CA 1
ATOM 801 C C . ASP A 1 109 ? -1.208 56.445 -3.294 1.00 21.26 107 ASP A C 1
ATOM 802 O O . ASP A 1 109 ? -0.766 57.172 -4.154 1.00 21.96 107 ASP A O 1
ATOM 807 N N . SER A 1 110 ? -0.688 55.245 -3.042 1.00 17.78 108 SER A N 1
ATOM 808 C CA . SER A 1 110 ? 0.166 54.622 -4.003 1.00 15.88 108 SER A CA 1
ATOM 809 C C . SER A 1 110 ? -0.148 53.150 -3.968 1.00 14.72 108 SER A C 1
ATOM 810 O O . SER A 1 110 ? -0.699 52.654 -2.966 1.00 15.11 108 SER A O 1
ATOM 813 N N . PRO A 1 111 ? 0.208 52.446 -5.053 1.00 13.83 109 PRO A N 1
ATOM 814 C CA . PRO A 1 111 ? -0.040 51.041 -5.080 1.00 12.72 109 PRO A CA 1
ATOM 815 C C . PRO A 1 111 ? 0.649 50.286 -3.898 1.00 12.08 109 PRO A C 1
ATOM 816 O O . PRO A 1 111 ? 0.056 49.368 -3.320 1.00 12.68 109 PRO A O 1
ATOM 820 N N . VAL A 1 112 ? 1.839 50.704 -3.506 1.00 10.48 110 VAL A N 1
ATOM 821 C CA . VAL A 1 112 ? 2.547 50.101 -2.391 1.00 10.23 110 VAL A CA 1
ATOM 822 C C . VAL A 1 112 ? 1.778 50.264 -1.078 1.00 10.66 110 VAL A C 1
ATOM 823 O O . VAL A 1 112 ? 1.581 49.332 -0.307 1.00 9.37 110 VAL A O 1
ATOM 827 N N . LEU A 1 113 ? 1.320 51.474 -0.816 1.00 11.66 111 LEU A N 1
ATOM 828 C CA . LEU A 1 113 ? 0.620 51.751 0.436 1.00 11.80 111 LEU A CA 1
ATOM 829 C C . LEU A 1 113 ? -0.721 51.076 0.406 1.00 11.92 111 LEU A C 1
ATOM 830 O O . LEU A 1 113 ? -1.253 50.706 1.455 1.00 10.72 111 LEU A O 1
ATOM 843 N N . GLY A 1 115 ? -1.237 48.118 -1.015 1.00 12.81 113 GLY A N 1
ATOM 844 C CA . GLY A 1 115 ? -0.902 46.763 -0.632 1.00 11.97 113 GLY A CA 1
ATOM 845 C C . GLY A 1 115 ? -0.787 46.581 0.892 1.00 11.81 113 GLY A C 1
ATOM 846 O O . GLY A 1 115 ? -1.282 45.602 1.464 1.00 11.06 113 GLY A O 1
ATOM 847 N N . ALA A 1 116 ? -0.128 47.530 1.526 1.00 10.61 114 ALA A N 1
ATOM 848 C CA . ALA A 1 116 ? 0.036 47.527 2.974 1.00 11.79 114 ALA A CA 1
ATOM 849 C C . ALA A 1 116 ? -1.330 47.645 3.675 1.00 11.47 114 ALA A C 1
ATOM 850 O O . ALA A 1 116 ? -1.649 46.880 4.582 1.00 12.95 114 ALA A O 1
ATOM 852 N N . LYS A 1 117 ? -2.137 48.588 3.230 1.00 13.20 115 LYS A N 1
ATOM 853 C CA . LYS A 1 117 ? -3.508 48.768 3.789 1.00 13.54 115 LYS A CA 1
ATOM 854 C C . LYS A 1 117 ? -4.322 47.503 3.620 1.00 12.24 115 LYS A C 1
ATOM 855 O O . LYS A 1 117 ? -4.960 47.058 4.549 1.00 13.61 115 LYS A O 1
ATOM 861 N N . ALA A 1 118 ? -4.270 46.898 2.440 1.00 12.03 116 ALA A N 1
ATOM 862 C CA . ALA A 1 118 ? -5.040 45.681 2.163 1.00 11.27 116 ALA A CA 1
ATOM 863 C C . ALA A 1 118 ? -4.563 44.498 3.034 1.00 11.71 116 ALA A C 1
ATOM 864 O O . ALA A 1 118 ? -5.316 43.569 3.289 1.00 12.47 116 ALA A O 1
ATOM 866 N N . THR A 1 119 ? -3.317 44.538 3.495 1.00 11.75 117 THR A N 1
ATOM 867 C CA . THR A 1 119 ? -2.753 43.428 4.264 1.00 10.64 117 THR A CA 1
ATOM 868 C C . THR A 1 119 ? -3.150 43.615 5.725 1.00 11.37 117 THR A C 1
ATOM 869 O O . THR A 1 119 ? -3.581 42.677 6.401 1.00 12.71 117 THR A O 1
ATOM 873 N N . LEU A 1 120 ? -3.048 44.861 6.192 1.00 12.25 118 LEU A N 1
ATOM 874 C CA . LEU A 1 120 ? -3.494 45.267 7.537 1.00 11.46 118 LEU A CA 1
ATOM 875 C C . LEU A 1 120 ? -4.984 45.082 7.761 1.00 11.61 118 LEU A C 1
ATOM 876 O O . LEU A 1 120 ? -5.368 44.705 8.846 1.00 11.20 118 LEU A O 1
ATOM 881 N N . ARG A 1 121 ? -5.790 45.232 6.719 1.00 12.29 119 ARG A N 1
ATOM 882 C CA . ARG A 1 121 ? -7.242 44.992 6.753 1.00 11.20 119 ARG A CA 1
ATOM 883 C C . ARG A 1 121 ? -7.529 43.615 7.267 1.00 11.80 119 ARG A C 1
ATOM 884 O O . ARG A 1 121 ? -8.492 43.420 7.992 1.00 12.38 119 ARG A O 1
ATOM 892 N N . ASN A 1 122 ? -6.735 42.654 6.825 1.00 11.74 120 ASN A N 1
ATOM 893 C CA . ASN A 1 122 ? -6.847 41.227 7.216 1.00 12.88 120 ASN A CA 1
ATOM 894 C C . ASN A 1 122 ? -6.079 40.830 8.479 1.00 13.80 120 ASN A C 1
ATOM 895 O O . ASN A 1 122 ? -5.983 39.681 8.816 1.00 13.29 120 ASN A O 1
ATOM 900 N N . GLY A 1 123 ? -5.530 41.773 9.220 1.00 13.67 121 GLY A N 1
ATOM 901 C CA . GLY A 1 123 ? -4.776 41.353 10.381 1.00 13.39 121 GLY A CA 1
ATOM 902 C C . GLY A 1 123 ? -3.419 40.713 10.029 1.00 13.74 121 GLY A C 1
ATOM 903 O O . GLY A 1 123 ? -2.825 40.066 10.864 1.00 14.48 121 GLY A O 1
ATOM 904 N N . LYS A 1 124 ? -2.917 40.891 8.817 1.00 13.17 122 LYS A N 1
ATOM 905 C CA . LYS A 1 124 ? -1.685 40.262 8.437 1.00 13.27 122 LYS A CA 1
ATOM 906 C C . LYS A 1 124 ? -0.499 41.282 8.504 1.00 12.62 122 LYS A C 1
ATOM 907 O O . LYS A 1 124 ? -0.703 42.491 8.455 1.00 11.58 122 LYS A O 1
ATOM 913 N N . PRO A 1 125 ? 0.732 40.767 8.632 1.00 11.34 123 PRO A N 1
ATOM 914 C CA . PRO A 1 125 ? 1.871 41.627 8.928 1.00 10.51 123 PRO A CA 1
ATOM 915 C C . PRO A 1 125 ? 2.422 42.431 7.800 1.00 10.62 123 PRO A C 1
ATOM 916 O O . PRO A 1 125 ? 2.501 41.963 6.636 1.00 10.55 123 PRO A O 1
ATOM 920 N N . VAL A 1 126 ? 2.843 43.645 8.122 1.00 10.27 124 VAL A N 1
ATOM 921 C CA . VAL A 1 126 ? 3.604 44.461 7.188 1.00 9.57 124 VAL A CA 1
ATOM 922 C C . VAL A 1 126 ? 4.966 44.668 7.791 1.00 10.57 124 VAL A C 1
ATOM 923 O O . VAL A 1 126 ? 5.056 45.043 8.980 1.00 11.52 124 VAL A O 1
ATOM 927 N N . VAL A 1 127 ? 6.008 44.487 6.983 1.00 9.54 125 VAL A N 1
ATOM 928 C CA . VAL A 1 127 ? 7.403 44.598 7.402 1.00 8.90 125 VAL A CA 1
ATOM 929 C C . VAL A 1 127 ? 8.017 45.705 6.599 1.00 9.90 125 VAL A C 1
ATOM 930 O O . VAL A 1 127 ? 7.954 45.677 5.381 1.00 10.34 125 VAL A O 1
ATOM 934 N N . VAL A 1 128 ? 8.620 46.685 7.266 1.00 10.56 126 VAL A N 1
ATOM 935 C CA . VAL A 1 128 ? 9.171 47.860 6.614 1.00 10.68 126 VAL A CA 1
ATOM 936 C C . VAL A 1 128 ? 10.683 47.970 6.833 1.00 10.63 126 VAL A C 1
ATOM 937 O O . VAL A 1 128 ? 11.190 47.662 7.905 1.00 9.17 126 VAL A O 1
ATOM 941 N N . GLY A 1 129 ? 11.387 48.373 5.778 1.00 10.75 127 GLY A N 1
ATOM 942 C CA . GLY A 1 129 ? 12.813 48.744 5.822 1.00 12.12 127 GLY A CA 1
ATOM 943 C C . GLY A 1 129 ? 13.036 50.224 5.601 1.00 11.55 127 GLY A C 1
ATOM 944 O O . GLY A 1 129 ? 13.060 50.702 4.447 1.00 13.50 127 GLY A O 1
ATOM 945 N N . ILE A 1 130 ? 13.170 50.989 6.670 1.00 12.13 128 ILE A N 1
ATOM 946 C CA . ILE A 1 130 ? 13.302 52.421 6.540 1.00 12.88 128 ILE A CA 1
ATOM 947 C C . ILE A 1 130 ? 14.577 52.816 5.871 1.00 12.41 128 ILE A C 1
ATOM 948 O O . ILE A 1 130 ? 15.554 52.134 5.941 1.00 9.63 128 ILE A O 1
ATOM 953 N N . SER A 1 131 ? 14.523 53.965 5.242 1.00 12.05 129 SER A N 1
ATOM 954 C CA . SER A 1 131 ? 15.701 54.531 4.627 1.00 14.10 129 SER A CA 1
ATOM 955 C C . SER A 1 131 ? 15.461 56.012 4.356 1.00 13.69 129 SER A C 1
ATOM 956 O O . SER A 1 131 ? 14.926 56.362 3.310 1.00 13.52 129 SER A O 1
ATOM 959 N N . THR A 1 132 ? 15.746 56.851 5.340 1.00 13.30 130 THR A N 1
ATOM 960 C CA . THR A 1 132 ? 15.541 58.285 5.203 1.00 14.09 130 THR A CA 1
ATOM 961 C C . THR A 1 132 ? 16.506 59.057 6.101 1.00 14.14 130 THR A C 1
ATOM 962 O O . THR A 1 132 ? 16.787 58.652 7.229 1.00 12.54 130 THR A O 1
ATOM 966 N N . ASN A 1 133 ? 16.958 60.199 5.584 1.00 13.50 131 ASN A N 1
ATOM 967 C CA . ASN A 1 133 ? 17.881 61.073 6.302 1.00 13.56 131 ASN A CA 1
ATOM 968 C C . ASN A 1 133 ? 17.194 61.988 7.345 1.00 12.82 131 ASN A C 1
ATOM 969 O O . ASN A 1 133 ? 17.862 62.786 8.016 1.00 13.11 131 ASN A O 1
ATOM 974 N N . ASP A 1 134 ? 15.877 61.851 7.505 1.00 12.78 132 ASP A N 1
ATOM 975 C CA . ASP A 1 134 ? 15.135 62.631 8.531 1.00 11.92 132 ASP A CA 1
ATOM 976 C C . ASP A 1 134 ? 14.457 61.711 9.556 1.00 10.94 132 ASP A C 1
ATOM 977 O O . ASP A 1 134 ? 13.544 62.103 10.267 1.00 8.70 132 ASP A O 1
ATOM 982 N N . ALA A 1 135 ? 14.884 60.457 9.598 1.00 10.85 133 ALA A N 1
ATOM 983 C CA . ALA A 1 135 ? 14.282 59.499 10.494 1.00 11.40 133 ALA A CA 1
ATOM 984 C C . ALA A 1 135 ? 14.334 59.958 11.992 1.00 13.10 133 ALA A C 1
ATOM 985 O O . ALA A 1 135 ? 13.383 59.713 12.749 1.00 14.11 133 ALA A O 1
ATOM 987 N N . LEU A 1 136 ? 15.433 60.587 12.457 1.00 13.84 134 LEU A N 1
ATOM 988 C CA . LEU A 1 136 ? 15.495 61.054 13.866 1.00 14.55 134 LEU A CA 1
ATOM 989 C C . LEU A 1 136 ? 15.073 62.496 14.010 1.00 14.76 134 LEU A C 1
ATOM 990 O O . LEU A 1 136 ? 15.188 63.075 15.107 1.00 16.42 134 LEU A O 1
ATOM 995 N N . GLY A 1 137 ? 14.673 63.098 12.908 1.00 14.49 135 GLY A N 1
ATOM 996 C CA . GLY A 1 137 ? 14.090 64.473 12.881 1.00 14.26 135 GLY A CA 1
ATOM 997 C C . GLY A 1 137 ? 12.573 64.389 12.716 1.00 14.57 135 GLY A C 1
ATOM 998 O O . GLY A 1 137 ? 11.903 63.690 13.484 1.00 12.96 135 GLY A O 1
ATOM 999 N N . LEU A 1 138 ? 12.037 64.959 11.642 1.00 14.50 136 LEU A N 1
ATOM 1000 C CA . LEU A 1 138 ? 10.578 65.095 11.495 1.00 14.60 136 LEU A CA 1
ATOM 1001 C C . LEU A 1 138 ? 9.869 63.771 11.312 1.00 13.46 136 LEU A C 1
ATOM 1002 O O . LEU A 1 138 ? 8.675 63.646 11.620 1.00 13.28 136 LEU A O 1
ATOM 1007 N N . ASN A 1 139 ? 10.587 62.788 10.805 1.00 11.46 137 ASN A N 1
ATOM 1008 C CA . ASN A 1 139 ? 9.974 61.446 10.696 1.00 11.27 137 ASN A CA 1
ATOM 1009 C C . ASN A 1 139 ? 9.950 60.561 11.974 1.00 10.66 137 ASN A C 1
ATOM 1010 O O . ASN A 1 139 ? 9.337 59.523 11.970 1.00 10.83 137 ASN A O 1
ATOM 1015 N N . GLY A 1 140 ? 10.629 60.986 13.033 1.00 9.20 138 GLY A N 1
ATOM 1016 C CA . GLY A 1 140 ? 10.782 60.224 14.275 1.00 8.32 138 GLY A CA 1
ATOM 1017 C C . GLY A 1 140 ? 9.447 59.769 14.856 1.00 8.30 138 GLY A C 1
ATOM 1018 O O . GLY A 1 140 ? 9.267 58.588 15.123 1.00 6.85 138 GLY A O 1
ATOM 1019 N N . ILE A 1 141 ? 8.487 60.669 14.942 1.00 7.53 139 ILE A N 1
ATOM 1020 C CA . ILE A 1 141 ? 7.194 60.289 15.492 1.00 9.69 139 ILE A CA 1
ATOM 1021 C C . ILE A 1 141 ? 6.419 59.294 14.617 1.00 9.24 139 ILE A C 1
ATOM 1022 O O . ILE A 1 141 ? 5.710 58.406 15.138 1.00 9.95 139 ILE A O 1
ATOM 1027 N N . ASN A 1 142 ? 6.631 59.387 13.300 1.00 8.67 140 ASN A N 1
ATOM 1028 C CA . ASN A 1 142 ? 5.972 58.532 12.364 1.00 9.06 140 ASN A CA 1
ATOM 1029 C C . ASN A 1 142 ? 6.507 57.101 12.532 1.00 9.24 140 ASN A C 1
ATOM 1030 O O . ASN A 1 142 ? 5.745 56.133 12.623 1.00 8.36 140 ASN A O 1
ATOM 1035 N N . ILE A 1 143 ? 7.824 57.000 12.565 1.00 9.23 141 ILE A N 1
ATOM 1036 C CA . ILE A 1 143 ? 8.505 55.726 12.767 1.00 9.78 141 ILE A CA 1
ATOM 1037 C C . ILE A 1 143 ? 8.082 55.075 14.062 1.00 9.67 141 ILE A C 1
ATOM 1038 O O . ILE A 1 143 ? 7.728 53.897 14.095 1.00 10.41 141 ILE A O 1
ATOM 1051 N N . ARG A 1 145 ? 5.463 55.759 15.877 1.00 8.50 143 ARG A N 1
ATOM 1052 C CA . ARG A 1 145 ? 4.077 55.370 15.773 1.00 9.51 143 ARG A CA 1
ATOM 1053 C C . ARG A 1 145 ? 3.892 53.982 15.099 1.00 9.72 143 ARG A C 1
ATOM 1054 O O . ARG A 1 145 ? 3.235 53.130 15.606 1.00 9.56 143 ARG A O 1
ATOM 1062 N N . LEU A 1 146 ? 4.546 53.781 13.980 1.00 9.00 144 LEU A N 1
ATOM 1063 C CA . LEU A 1 146 ? 4.434 52.524 13.264 1.00 9.04 144 LEU A CA 1
ATOM 1064 C C . LEU A 1 146 ? 4.970 51.329 14.074 1.00 9.52 144 LEU A C 1
ATOM 1065 O O . LEU A 1 146 ? 4.387 50.271 14.058 1.00 9.19 144 LEU A O 1
ATOM 1078 N N . ALA A 1 148 ? 5.010 50.840 17.143 1.00 11.86 146 ALA A N 1
ATOM 1079 C CA . ALA A 1 148 ? 4.084 50.457 18.238 1.00 12.66 146 ALA A CA 1
ATOM 1080 C C . ALA A 1 148 ? 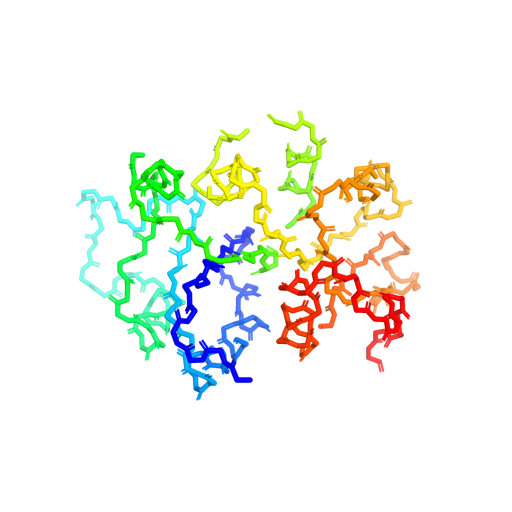2.713 49.950 17.749 1.00 12.60 146 ALA A C 1
ATOM 1081 O O . ALA A 1 148 ? 1.903 49.549 18.562 1.00 13.37 146 ALA A O 1
ATOM 1083 N N . THR A 1 149 ? 2.467 49.933 16.439 1.00 11.86 147 THR A N 1
ATOM 1084 C CA . THR A 1 149 ? 1.157 49.679 15.899 1.00 12.13 147 THR A CA 1
ATOM 1085 C C . THR A 1 149 ? 0.977 48.200 15.643 1.00 12.42 147 THR A C 1
ATOM 1086 O O . THR A 1 149 ? 1.940 47.517 15.231 1.00 11.83 147 THR A O 1
ATOM 1090 N N . LYS A 1 150 ? -0.249 47.696 15.866 1.00 10.29 148 LYS A N 1
ATOM 1091 C CA . LYS A 1 150 ? -0.516 46.276 15.636 1.00 9.73 148 LYS A CA 1
ATOM 1092 C C . LYS A 1 150 ? -0.136 45.890 14.175 1.00 9.01 148 LYS A C 1
ATOM 1093 O O . LYS A 1 150 ? -0.524 46.566 13.195 1.00 7.91 148 LYS A O 1
ATOM 1099 N N . ASN A 1 151 ? 0.572 44.788 14.054 1.00 8.94 149 ASN A N 1
ATOM 1100 C CA . ASN A 1 151 ? 0.827 44.129 12.795 1.00 9.49 149 ASN A CA 1
ATOM 1101 C C . ASN A 1 151 ? 1.878 44.782 11.929 1.00 9.26 149 ASN A C 1
ATOM 1102 O O . ASN A 1 151 ? 2.033 44.414 10.768 1.00 10.77 149 ASN A O 1
ATOM 1107 N N . ILE A 1 152 ? 2.639 45.712 12.468 1.00 8.79 150 ILE A N 1
ATOM 1108 C CA . ILE A 1 152 ? 3.655 46.390 11.698 1.00 9.23 150 ILE A CA 1
ATOM 1109 C C . ILE A 1 152 ? 5.000 46.078 12.360 1.00 9.54 150 ILE A C 1
ATOM 1110 O O . ILE A 1 152 ? 5.151 46.228 13.556 1.00 8.92 150 ILE A O 1
ATOM 1115 N N . TYR A 1 153 ? 5.990 45.687 11.561 1.00 9.80 151 TYR A N 1
ATOM 1116 C CA . TYR A 1 153 ? 7.297 45.278 12.060 1.00 10.32 151 TYR A CA 1
ATOM 1117 C C . TYR A 1 153 ? 8.410 45.877 11.225 1.00 10.30 151 TYR A C 1
ATOM 1118 O O . TYR A 1 153 ? 8.191 46.161 10.031 1.00 9.47 151 TYR A O 1
ATOM 1127 N N . PHE A 1 154 ? 9.556 46.103 11.871 1.00 9.88 152 PHE A N 1
ATOM 1128 C CA . PHE A 1 154 ? 10.701 46.781 11.257 1.00 10.31 152 PHE A CA 1
ATOM 1129 C C . PHE A 1 154 ? 11.915 45.866 11.049 1.00 10.27 152 PHE A C 1
ATOM 1130 O O . PHE A 1 154 ? 12.294 45.099 11.956 1.00 10.84 152 PHE A O 1
ATOM 1138 N N . ILE A 1 155 ? 12.471 45.877 9.829 1.00 9.71 153 ILE A N 1
ATOM 1139 C CA . ILE A 1 155 ? 13.731 45.259 9.559 1.00 9.11 153 ILE A CA 1
ATOM 1140 C C . ILE A 1 155 ? 14.721 46.053 10.440 1.00 10.12 153 ILE A C 1
ATOM 1141 O O . ILE A 1 155 ? 14.661 47.277 10.506 1.00 10.53 153 ILE A O 1
ATOM 1146 N N . PRO A 1 156 ? 15.593 45.356 11.153 1.00 9.30 154 PRO A N 1
ATOM 1147 C CA . PRO A 1 156 ? 16.468 46.034 12.072 1.00 9.73 154 PRO A CA 1
ATOM 1148 C C . PRO A 1 156 ? 17.205 47.151 11.387 1.00 9.19 154 PRO A C 1
ATOM 1149 O O . PRO A 1 156 ? 17.597 47.024 10.198 1.00 9.37 154 PRO A O 1
ATOM 1153 N N . PHE A 1 157 ? 17.408 48.237 12.106 1.00 9.93 155 PHE A N 1
ATOM 1154 C CA . PHE A 1 157 ? 17.947 49.460 11.504 1.00 10.09 155 PHE A CA 1
ATOM 1155 C C . PHE A 1 157 ? 18.927 50.226 12.472 1.00 11.38 155 PHE A C 1
ATOM 1156 O O . PHE A 1 157 ? 19.048 49.923 13.679 1.00 11.51 155 PHE A O 1
ATOM 1164 N N . GLY A 1 158 ? 19.553 51.261 11.946 1.00 10.90 156 GLY A N 1
ATOM 1165 C CA . GLY A 1 158 ? 20.564 51.994 12.688 1.00 11.52 156 GLY A CA 1
ATOM 1166 C C . GLY A 1 158 ? 20.978 53.217 11.925 1.00 10.69 156 GLY A C 1
ATOM 1167 O O . GLY A 1 158 ? 20.525 53.423 10.798 1.00 10.99 156 GLY A O 1
ATOM 1168 N N . GLN A 1 159 ? 21.856 54.017 12.522 1.00 11.48 157 GLN A N 1
ATOM 1169 C CA . GLN A 1 159 ? 22.336 55.210 11.868 1.00 12.60 157 GLN A CA 1
ATOM 1170 C C . GLN A 1 159 ? 23.389 54.823 10.845 1.00 14.25 157 GLN A C 1
ATOM 1171 O O . GLN A 1 159 ? 24.391 54.181 11.184 1.00 14.42 157 GLN A O 1
ATOM 1177 N N . ASP A 1 160 ? 23.234 55.243 9.613 1.00 15.64 158 ASP A N 1
ATOM 1178 C CA . ASP A 1 160 ? 24.218 54.821 8.640 1.00 17.00 158 ASP A CA 1
ATOM 1179 C C . ASP A 1 160 ? 25.422 55.746 8.549 1.00 17.36 158 ASP A C 1
ATOM 1180 O O . ASP A 1 160 ? 26.487 55.302 8.095 1.00 16.41 158 ASP A O 1
ATOM 1185 N N . ASN A 1 161 ? 25.296 57.004 8.982 1.00 15.91 159 ASN A N 1
ATOM 1186 C CA . ASN A 1 161 ? 26.467 57.900 8.975 1.00 15.46 159 ASN A CA 1
ATOM 1187 C C . ASN A 1 161 ? 26.230 59.036 9.931 1.00 14.57 159 ASN A C 1
ATOM 1188 O O . ASN A 1 161 ? 25.755 60.112 9.543 1.00 12.94 159 ASN A O 1
ATOM 1193 N N . PRO A 1 162 ? 26.504 58.770 11.206 1.00 13.93 160 PRO A N 1
ATOM 1194 C CA . PRO A 1 162 ? 26.082 59.699 12.236 1.00 15.36 160 PRO A CA 1
ATOM 1195 C C . PRO A 1 162 ? 26.768 61.068 12.156 1.00 15.98 160 PRO A C 1
ATOM 1196 O O . PRO A 1 162 ? 26.175 62.047 12.539 1.00 15.68 160 PRO A O 1
ATOM 1200 N N . GLN A 1 163 ? 27.985 61.134 11.644 1.00 16.30 161 GLN A N 1
ATOM 1201 C CA . GLN A 1 163 ? 28.697 62.385 11.620 1.00 19.04 161 GLN A CA 1
ATOM 1202 C C . GLN A 1 163 ? 28.183 63.292 10.501 1.00 19.81 161 GLN A C 1
ATOM 1203 O O . GLN A 1 163 ? 28.016 64.487 10.733 1.00 21.31 161 GLN A O 1
ATOM 1209 N N . VAL A 1 164 ? 27.827 62.705 9.359 1.00 19.55 162 VAL A N 1
ATOM 1210 C CA . VAL A 1 164 ? 27.439 63.438 8.170 1.00 19.25 162 VAL A CA 1
ATOM 1211 C C . VAL A 1 164 ? 25.920 63.568 8.002 1.00 18.73 162 VAL A C 1
ATOM 1212 O O . VAL A 1 164 ? 25.425 64.644 7.627 1.00 17.15 162 VAL A O 1
ATOM 1216 N N . LYS A 1 165 ? 25.187 62.506 8.312 1.00 16.95 163 LYS A N 1
ATOM 1217 C CA . LYS A 1 165 ? 23.754 62.536 8.258 1.00 16.85 163 LYS A CA 1
ATOM 1218 C C . LYS A 1 165 ? 23.161 62.109 9.637 1.00 16.48 163 LYS A C 1
ATOM 1219 O O . LYS A 1 165 ? 22.640 60.999 9.790 1.00 15.83 163 LYS A O 1
ATOM 1225 N N . PRO A 1 166 ? 23.236 62.999 10.640 1.00 15.75 164 PRO A N 1
ATOM 1226 C CA . PRO A 1 166 ? 22.925 62.555 12.012 1.00 15.28 164 PRO A CA 1
ATOM 1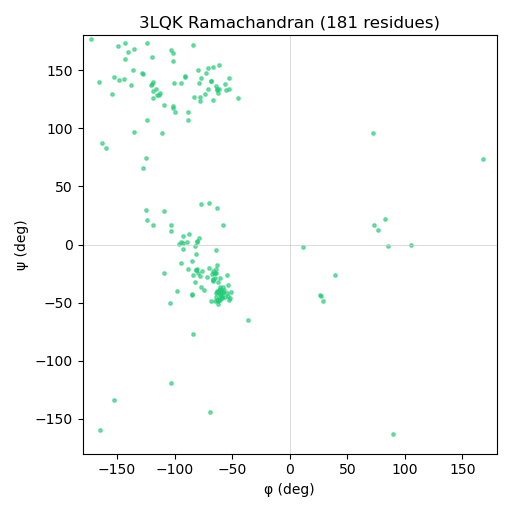227 C C . PRO A 1 166 ? 21.484 62.095 12.234 1.00 13.67 164 PRO A C 1
ATOM 1228 O O . PRO A 1 166 ? 21.260 61.331 13.157 1.00 13.44 164 PRO A O 1
ATOM 1232 N N . ASN A 1 167 ? 20.537 62.503 11.380 1.00 12.43 165 ASN A N 1
ATOM 1233 C CA . ASN A 1 167 ? 19.139 62.036 11.483 1.00 12.00 165 ASN A CA 1
ATOM 1234 C C . ASN A 1 167 ? 18.772 60.819 10.657 1.00 12.33 165 ASN A C 1
ATOM 1235 O O . ASN A 1 167 ? 17.597 60.413 10.635 1.00 11.33 165 ASN A O 1
ATOM 1240 N N . SER A 1 168 ? 19.756 60.270 9.943 1.00 11.35 166 SER A N 1
ATOM 1241 C CA . SER A 1 168 ? 19.509 59.209 9.010 1.00 12.04 166 SER A CA 1
ATOM 1242 C C . SER A 1 168 ? 19.458 57.846 9.667 1.00 12.20 166 SER A C 1
ATOM 1243 O O . SER A 1 168 ? 20.413 57.487 10.370 1.00 13.10 166 SER A O 1
ATOM 1246 N N . LEU A 1 169 ? 18.382 57.092 9.431 1.00 12.42 167 LEU A N 1
ATOM 1247 C CA . LEU A 1 169 ? 18.301 55.673 9.764 1.00 11.84 167 LEU A CA 1
ATOM 1248 C C . LEU A 1 169 ? 18.072 54.870 8.499 1.00 12.25 167 LEU A C 1
ATOM 1249 O O . LEU A 1 169 ? 17.272 55.306 7.681 1.00 12.58 167 LEU A O 1
ATOM 1254 N N . VAL A 1 170 ? 18.766 53.720 8.369 1.00 10.65 168 VAL A N 1
ATOM 1255 C CA . VAL A 1 170 ? 18.631 52.780 7.259 1.00 11.67 168 VAL A CA 1
ATOM 1256 C C . VAL A 1 170 ? 18.639 51.336 7.808 1.00 11.63 168 VAL A C 1
ATOM 1257 O O . VAL A 1 170 ? 19.417 51.013 8.734 1.00 11.02 168 VAL A O 1
ATOM 1261 N N . ALA A 1 171 ? 17.751 50.515 7.273 1.00 10.64 169 ALA A N 1
ATOM 1262 C CA . ALA A 1 171 ? 17.635 49.101 7.641 1.00 11.15 169 ALA A CA 1
ATOM 1263 C C . ALA A 1 171 ? 18.820 48.292 7.106 1.00 11.10 169 ALA A C 1
ATOM 1264 O O . ALA A 1 171 ? 19.403 48.628 6.092 1.00 11.43 169 ALA A O 1
ATOM 1266 N N . ARG A 1 172 ? 19.143 47.220 7.812 1.00 10.97 170 ARG A N 1
ATOM 1267 C CA . ARG A 1 172 ? 20.000 46.184 7.342 1.00 12.17 170 ARG A CA 1
ATOM 1268 C C . ARG A 1 172 ? 19.159 45.250 6.530 1.00 12.06 170 ARG A C 1
ATOM 1269 O O . ARG A 1 172 ? 18.483 44.364 7.086 1.00 11.26 170 ARG A O 1
ATOM 1285 N N . GLU A 1 174 ? 19.834 42.769 4.672 1.00 13.48 172 GLU A N 1
ATOM 1286 C CA . GLU A 1 174 ? 20.116 41.333 4.867 1.00 15.48 172 GLU A CA 1
ATOM 1287 C C . GLU A 1 174 ? 19.286 40.658 5.919 1.00 12.88 172 GLU A C 1
ATOM 1288 O O . GLU A 1 174 ? 19.141 39.425 5.863 1.00 12.44 172 GLU A O 1
ATOM 1294 N N . ALA A 1 175 ? 18.804 41.408 6.907 1.00 12.32 173 ALA A N 1
ATOM 1295 C CA . ALA A 1 175 ? 17.893 40.878 7.930 1.00 12.60 173 ALA A CA 1
ATOM 1296 C C . ALA A 1 1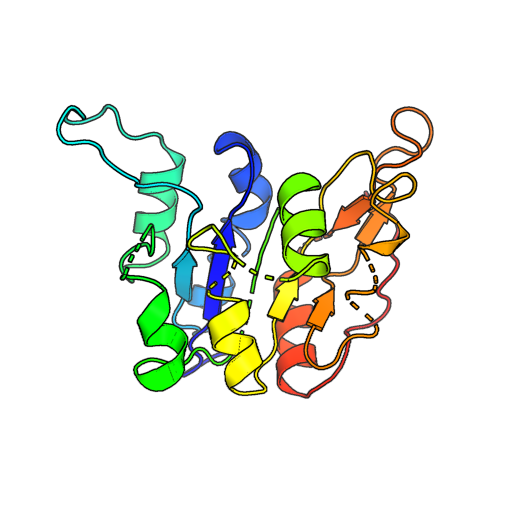75 ? 16.439 40.738 7.486 1.00 12.48 173 ALA A C 1
ATOM 1297 O O . ALA A 1 175 ? 15.575 40.371 8.260 1.00 12.93 173 ALA A O 1
ATOM 1299 N N . LEU A 1 176 ? 16.145 40.975 6.238 1.00 13.08 174 LEU A N 1
ATOM 1300 C CA . LEU A 1 176 ? 14.717 40.978 5.822 1.00 14.85 174 LEU A CA 1
ATOM 1301 C C . LEU A 1 176 ? 13.999 39.633 6.020 1.00 15.81 174 LEU A C 1
ATOM 1302 O O . LEU A 1 176 ? 12.952 39.583 6.699 1.00 15.99 174 LEU A O 1
ATOM 1307 N N . PRO A 1 177 ? 14.622 38.501 5.596 1.00 14.76 175 PRO A N 1
ATOM 1308 C CA . PRO A 1 177 ? 13.916 37.250 5.770 1.00 14.49 175 PRO A CA 1
ATOM 1309 C C . PRO A 1 177 ? 13.650 36.863 7.175 1.00 13.75 175 PRO A C 1
ATOM 1310 O O . PRO A 1 177 ? 12.598 36.366 7.494 1.00 13.83 175 PRO A O 1
ATOM 1314 N N . GLU A 1 178 ? 14.618 37.067 8.021 1.00 13.40 176 GLU A N 1
ATOM 1315 C CA . GLU A 1 178 ? 14.444 36.832 9.440 1.00 13.67 176 GLU A CA 1
ATOM 1316 C C . GLU A 1 178 ? 13.318 37.694 10.021 1.00 11.57 176 GLU A C 1
ATOM 1317 O O . GLU A 1 178 ? 12.549 37.213 10.849 1.00 12.24 176 GLU A O 1
ATOM 1323 N N . THR A 1 179 ? 13.234 38.957 9.605 1.00 10.51 177 THR A N 1
ATOM 1324 C CA . THR A 1 179 ? 12.170 39.852 10.056 1.00 10.50 177 THR A CA 1
ATOM 1325 C C . THR A 1 179 ? 10.824 39.338 9.599 1.00 11.23 177 THR A C 1
ATOM 1326 O O . THR A 1 179 ? 9.839 39.340 10.355 1.00 11.48 177 THR A O 1
ATOM 1330 N N . ILE A 1 180 ? 10.752 38.838 8.376 1.00 13.49 178 ILE A N 1
ATOM 1331 C CA . ILE 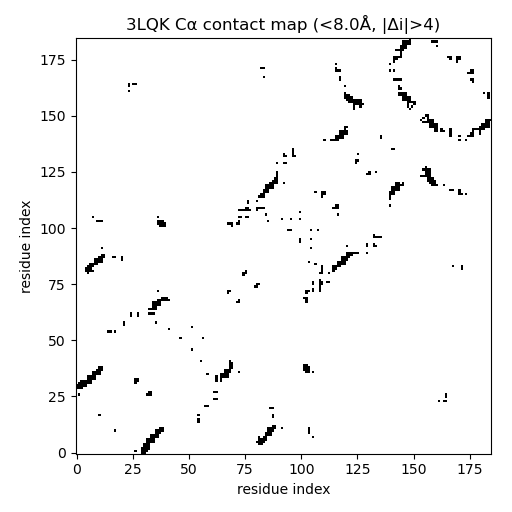A 1 180 ? 9.474 38.249 7.896 1.00 14.20 178 ILE A CA 1
ATOM 1332 C C . ILE A 1 180 ? 9.131 37.020 8.752 1.00 14.77 178 ILE A C 1
ATOM 1333 O O . ILE A 1 180 ? 7.983 36.865 9.183 1.00 14.23 178 ILE A O 1
ATOM 1338 N N . GLU A 1 181 ? 10.114 36.171 8.993 1.00 14.36 179 GLU A N 1
ATOM 1339 C CA . GLU A 1 181 ? 9.843 34.953 9.753 1.00 16.24 179 GLU A CA 1
ATOM 1340 C C . GLU A 1 181 ? 9.269 35.254 11.154 1.00 14.63 179 GLU A C 1
ATOM 1341 O O . GLU A 1 181 ? 8.330 34.564 11.620 1.00 14.62 179 GLU A O 1
ATOM 1347 N N . ALA A 1 182 ? 9.804 36.269 11.815 1.00 11.02 180 ALA A N 1
ATOM 1348 C CA . ALA A 1 182 ? 9.313 36.616 13.130 1.00 11.65 180 ALA A CA 1
ATOM 1349 C C . ALA A 1 182 ? 7.942 37.311 13.010 1.00 11.02 180 ALA A C 1
ATOM 1350 O O . ALA A 1 182 ? 7.022 37.057 13.831 1.00 11.42 180 ALA A O 1
ATOM 1352 N N . ALA A 1 183 ? 7.782 38.150 12.004 1.00 10.26 181 ALA A N 1
ATOM 1353 C CA . ALA A 1 183 ? 6.482 38.813 11.801 1.00 10.88 181 ALA A CA 1
ATOM 1354 C C . ALA A 1 183 ? 5.334 37.821 11.567 1.00 11.91 181 ALA A C 1
ATOM 1355 O O . ALA A 1 183 ? 4.191 38.070 11.944 1.00 11.04 181 ALA A O 1
ATOM 1357 N N . LEU A 1 184 ? 5.611 36.770 10.825 1.00 12.99 182 LEU A N 1
ATOM 1358 C CA . LEU A 1 184 ? 4.584 35.760 10.543 1.00 14.55 182 LEU A CA 1
ATOM 1359 C C . LEU A 1 184 ? 4.140 35.070 11.854 1.00 15.55 182 LEU A C 1
ATOM 1360 O O . LEU 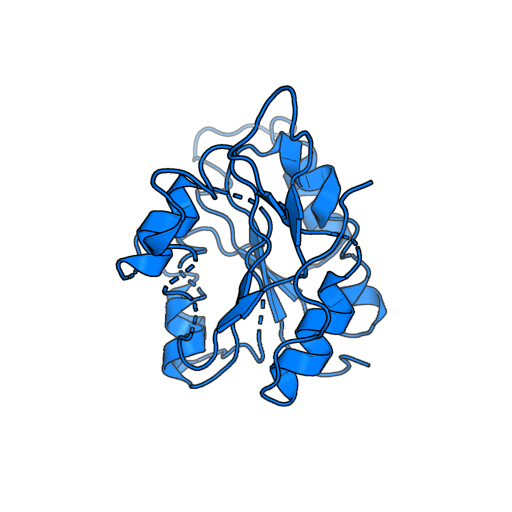A 1 184 ? 3.046 34.595 11.945 1.00 16.27 182 LEU A O 1
ATOM 1365 N N . ARG A 1 185 ? 4.987 35.066 12.881 1.00 17.18 183 ARG A N 1
ATOM 1366 C CA . ARG A 1 185 ? 4.586 34.564 14.234 1.00 17.66 183 ARG A CA 1
ATOM 1367 C C . ARG A 1 185 ? 4.059 35.674 15.142 1.00 16.32 183 ARG A C 1
ATOM 1368 O O . ARG A 1 185 ? 3.904 35.488 16.330 1.00 15.88 183 ARG A O 1
ATOM 1376 N N . GLY A 1 186 ? 3.874 36.865 14.624 1.00 14.83 184 GLY A N 1
ATOM 1377 C CA . GLY A 1 186 ? 3.381 37.922 15.458 1.00 15.07 184 GLY A CA 1
ATOM 1378 C C . GLY A 1 186 ? 4.447 38.609 16.277 1.00 14.97 184 GLY A C 1
ATOM 1379 O O . GLY A 1 186 ? 4.115 39.251 17.240 1.00 14.06 184 GLY A O 1
ATOM 1380 N N . GLN A 1 187 ? 5.714 38.531 15.874 1.00 15.63 185 GLN A N 1
ATOM 1381 C CA . GLN A 1 187 ? 6.816 39.095 16.680 1.00 15.99 185 GLN A CA 1
ATOM 1382 C C . GLN A 1 187 ? 7.704 40.039 15.859 1.00 14.41 185 GLN A C 1
ATOM 1383 O O . GLN A 1 187 ? 7.933 39.805 14.646 1.00 13.13 185 GLN A O 1
ATOM 1389 N N . GLN A 1 188 ? 8.212 41.061 16.542 1.00 11.39 186 GLN A N 1
ATOM 1390 C CA . GLN A 1 188 ? 9.293 41.890 16.107 1.00 11.02 186 GLN A CA 1
ATOM 1391 C C . GLN A 1 188 ? 10.616 41.135 16.330 1.00 11.32 186 GLN A C 1
ATOM 1392 O O . GLN A 1 188 ? 10.938 40.772 17.445 1.00 9.99 186 GLN A O 1
ATOM 1398 N N . TYR A 1 189 ? 11.389 40.967 15.259 1.00 11.18 187 TYR A N 1
ATOM 1399 C CA . TYR A 1 189 ? 12.702 40.361 15.305 1.00 10.53 187 TYR A CA 1
ATOM 1400 C C . TYR A 1 189 ? 13.658 41.286 16.040 1.00 11.67 187 TYR A C 1
ATOM 1401 O O . TYR A 1 189 ? 13.616 42.517 15.865 1.00 10.85 187 TYR A O 1
ATOM 1410 N N . GLN A 1 190 ? 14.536 40.691 16.847 1.00 12.03 188 GLN A N 1
ATOM 1411 C CA . GLN A 1 190 ? 15.379 41.413 17.770 1.00 12.88 188 GLN A CA 1
ATOM 1412 C C . GLN A 1 190 ? 16.783 41.021 17.601 1.00 13.33 188 GLN A C 1
ATOM 1413 O O . GLN A 1 190 ? 17.037 39.891 17.267 1.00 15.23 188 GLN A O 1
ATOM 1419 N N . PRO A 1 191 ? 17.749 41.938 17.814 1.00 14.50 189 PRO A N 1
ATOM 1420 C CA . PRO A 1 191 ? 17.675 43.328 18.136 1.00 12.96 189 PRO A CA 1
ATOM 1421 C C . PRO A 1 191 ? 17.192 44.135 16.956 1.00 12.70 189 PRO A C 1
ATOM 1422 O O . PRO A 1 191 ? 17.620 43.950 15.840 1.00 13.02 189 PRO A O 1
ATOM 1426 N N . VAL A 1 192 ? 16.248 45.033 17.195 1.00 12.66 190 VAL A N 1
ATOM 1427 C CA . VAL A 1 192 ? 15.748 45.869 16.160 1.00 10.98 190 VAL A CA 1
ATOM 1428 C C . VAL A 1 192 ? 16.676 47.041 15.926 1.00 11.47 190 VAL A C 1
ATOM 1429 O O . VAL A 1 192 ? 16.669 47.642 14.858 1.00 11.03 190 VAL A O 1
ATOM 1433 N N . LEU A 1 193 ? 17.484 47.381 16.909 1.00 13.04 191 LEU A N 1
ATOM 1434 C CA . LEU A 1 193 ? 18.449 48.461 16.733 1.00 14.18 191 LEU A CA 1
ATOM 1435 C C . LEU A 1 193 ? 19.792 47.805 16.489 1.00 15.96 191 LEU A C 1
ATOM 1436 O O . LEU A 1 193 ? 20.272 47.025 17.337 1.00 15.47 191 LEU A O 1
ATOM 1441 N N . ILE A 1 194 ? 20.376 48.071 15.335 1.00 17.19 192 ILE A N 1
ATOM 1442 C CA . ILE A 1 194 ? 21.701 47.548 15.030 1.00 19.51 192 ILE A CA 1
ATOM 1443 C C . ILE A 1 194 ? 22.718 48.667 14.667 1.00 22.19 192 ILE A C 1
ATOM 1444 O O . ILE A 1 194 ? 22.348 49.854 14.561 1.00 21.91 192 ILE A O 1
ATOM 1449 N N . GLU A 1 195 ? 23.989 48.291 14.501 1.00 25.35 193 GLU A N 1
ATOM 1450 C CA . GLU A 1 195 ? 25.046 49.227 14.071 1.00 29.25 193 GLU A CA 1
ATOM 1451 C C . GLU A 1 195 ? 25.254 49.017 12.591 1.00 30.98 193 GLU A C 1
ATOM 1452 O O . GLU A 1 195 ? 25.609 47.917 12.153 1.00 31.35 193 GLU A O 1
ATOM 1458 N N . LYS A 1 196 ? 24.919 50.021 11.809 1.00 34.33 194 LYS A N 1
ATOM 1459 C CA . LYS A 1 196 ? 25.006 49.915 10.371 1.00 36.10 194 LYS A CA 1
ATOM 1460 C C . LYS A 1 196 ? 26.443 49.950 9.861 1.00 38.59 194 LYS A C 1
ATOM 1461 O O . LYS A 1 196 ? 27.226 50.800 10.241 1.00 40.25 194 LYS A O 1
ATOM 1467 N N . PHE A 1 197 ? 26.796 48.982 9.024 1.00 40.41 195 PHE A N 1
ATOM 1468 C CA . PHE A 1 197 ? 28.172 48.803 8.561 1.00 40.89 195 PHE A CA 1
ATOM 1469 C C . PHE A 1 197 ? 29.201 49.047 9.652 1.00 41.24 195 PHE A C 1
ATOM 1470 O O . PHE A 1 197 ? 30.042 48.202 9.906 1.00 41.18 195 PHE A O 1
#

Radius of gyration: 15.91 Å; Cα contacts (8 Å, |Δi|>4): 376; chains: 1; bounding box: 39×38×45 Å

CATH classification: 3.40.50.1950

Foldseek 3Di:
DQAPFEEEEEEDDDLVVCVQCLVVLVVVVVHYQYEYEYFADQDDPPDDDPPRDVSVVSNVVSHVHDYHHAVSQQCCQPPVPGLEEYDEELVVLVPLLVDARGSVVVVVSNVNVQHAYEYWYWYLQCQPPVVVSVPCVDRRYEYQAKEAADCVPRVRTIGHDVSVVVQSVQSSVRDHDPPSYDDHD

Sequence (185 aa):
NFAGKHHVGFGLTGSHCTYHEVLPQERLVELGAKVTPFVTHTVQTTDTKFGESSEWINKIKQITEEPIVDSVVKAEPFGPKTPLDCVIAPTGNSTSKFANATDSPVLGAKATLRNGKPVVVGISTNDALGLNGINIRLATKNIYFIPFGQDNPQVKPNSLVAREALPETIEAALRGQQYQPVLIEKF

B-factor: mean 19.42, std 9.92, range [5.52, 66.75]

Secondary structure (DSSP, 8-state):
--TT-EEEEE--S-GGGGGGTTT--HHHHTT-EEEEE-SS-S--TT--TT-S-HHHHHHHHH--SPPB----SGGGTTTS-----B---HHHHHHHHT---SS---HHHHHHTT--EEE--EETTTTTTTTTT-----TTEEE--EEES-TTT-TT-EEE---HHHHHHHHHTT---S--B----

Solvent-accessible surface area: 9616 Å² total

InterPro domains:
  IPR003382 Flavoprotein [PF02441] (6-176)
  IPR014214 Dipicolinic acid synthetase, subunit B [PIRSF001390] (2-192)
  IPR014214 Dipicolinic acid synthetase, subunit B [TIGR02852] (6-192)
  IPR036551 Flavin prenyltransferase-like [G3DSA:3.40.50.1950] (1-197)
  IPR036551 Flavin prenyltransferase-like [SSF52507] (3-180)

Nearest PDB structures (foldseek):
  3lqk-assembly1_A  TM=1.001E+00  e=2.520E-37  Halalkalibacterium halodurans
  3mcu-assembly1_C  TM=9.328E-01  e=1.022E-25  Bacillus cereus ATCC 14579
  3mcu-assembly1_A  TM=9.334E-01  e=6.474E-25  Bacillus cereus ATCC 14579
  3mcu-assembly1_E  TM=9.339E-01  e=1.481E-24  Bacillus cereus ATCC 14579
  4efk-assembly2_A-2  TM=4.700E-01  e=8.168E-01  Mycobacterium tuberculosis

Organism: Halalkalibacterium halodurans (strain ATCC BAA-125 / DSM 18197 / FERM 7344 / JCM 9153 / C-125) (NCBI:txid272558)